Protein AF-A0A6G4TTI6-F1 (afdb_monomer_lite)

Secondary structure (DSSP, 8-state):
-PPPPHHHHHHHHHHHHH---HHHHHHHHHHHHHHS--------------PPPHHHHHTT--SGGG-GGGS-TT--HHHHHHHHHS--PPPTTS----SS---TTPBPGGGGGT---BEEEEEEEE--SS-TTEEEEEEEESSSS-EEEEEEE-TT--SEEE-TTSSEEEPTT--BTTB----TTS---SSS--B-TTTSPBP-TTS--TTT-------TT----PPPTT-S---TT------SSS------

Organism: NCBI:txid1128680

Radius of gyration: 29.5 Å; chains: 1; bounding box: 61×60×89 Å

Structure (mmCIF, N/CA/C/O backbone):
data_AF-A0A6G4TTI6-F1
#
_entry.id   AF-A0A6G4TTI6-F1
#
loop_
_atom_site.group_PDB
_atom_site.id
_atom_site.type_symbol
_atom_site.label_atom_id
_atom_site.label_alt_id
_atom_site.label_comp_id
_atom_site.label_asym_id
_atom_site.label_entity_id
_atom_site.label_seq_id
_atom_site.pdbx_PDB_ins_code
_atom_site.Cartn_x
_atom_site.Cartn_y
_atom_site.Cartn_z
_atom_site.occupancy
_atom_site.B_iso_or_equiv
_atom_site.auth_seq_id
_atom_site.auth_comp_id
_atom_site.auth_asym_id
_atom_site.auth_atom_id
_atom_site.pdbx_PDB_model_num
ATOM 1 N N . MET A 1 1 ? 22.037 35.231 28.635 1.00 46.16 1 MET A N 1
ATOM 2 C CA . MET A 1 1 ? 23.004 34.858 27.577 1.00 46.16 1 MET A CA 1
ATOM 3 C C . MET A 1 1 ? 22.458 33.647 26.833 1.00 46.16 1 MET A C 1
ATOM 5 O O . MET A 1 1 ? 22.135 32.676 27.510 1.00 46.16 1 MET A O 1
ATOM 9 N N . PRO A 1 2 ? 22.280 33.694 25.503 1.00 52.66 2 PRO A N 1
ATOM 10 C CA . PRO A 1 2 ? 21.762 32.554 24.749 1.00 52.66 2 PRO A CA 1
ATOM 11 C C . PRO A 1 2 ? 22.747 31.377 24.817 1.00 52.66 2 PRO A C 1
ATOM 13 O O . PRO A 1 2 ? 23.956 31.560 24.650 1.00 52.66 2 PRO A O 1
ATOM 16 N N . LYS A 1 3 ? 22.238 30.173 25.104 1.00 54.81 3 LYS A N 1
ATOM 17 C CA . LYS A 1 3 ? 23.033 28.937 25.073 1.00 54.81 3 LYS A CA 1
ATOM 18 C C . LYS A 1 3 ? 23.492 28.711 23.628 1.00 54.81 3 LYS A C 1
ATOM 20 O O . LYS A 1 3 ? 22.667 28.696 22.722 1.00 54.81 3 LYS A O 1
ATOM 25 N N . ARG A 1 4 ? 24.804 28.579 23.410 1.00 70.75 4 ARG A N 1
ATOM 26 C CA . ARG A 1 4 ? 25.363 28.283 22.079 1.00 70.75 4 ARG A CA 1
ATOM 27 C C . ARG A 1 4 ? 24.919 26.887 21.643 1.00 70.75 4 ARG A C 1
ATOM 29 O O . ARG A 1 4 ? 24.952 25.967 22.460 1.00 70.75 4 ARG A O 1
ATOM 36 N N . ASN A 1 5 ? 24.514 26.743 20.382 1.00 84.88 5 ASN A N 1
ATOM 37 C CA . ASN A 1 5 ? 24.131 25.446 19.823 1.00 84.88 5 ASN A CA 1
ATOM 38 C C . ASN A 1 5 ? 25.375 24.543 19.631 1.00 84.88 5 ASN A C 1
ATOM 40 O O . ASN A 1 5 ? 26.518 25.011 19.688 1.00 84.88 5 ASN A O 1
ATOM 44 N N . ALA A 1 6 ? 25.157 23.240 19.437 1.00 87.12 6 ALA A N 1
ATOM 45 C CA . ALA A 1 6 ? 26.235 22.258 19.285 1.00 87.12 6 ALA A CA 1
ATOM 46 C C . ALA A 1 6 ? 27.167 22.581 18.098 1.00 87.12 6 ALA A C 1
ATOM 48 O O . ALA A 1 6 ? 28.387 22.494 18.237 1.00 87.12 6 ALA A O 1
ATOM 49 N N . GLU A 1 7 ? 26.606 23.066 16.986 1.00 88.31 7 GLU A N 1
ATOM 50 C CA . GLU A 1 7 ? 27.353 23.471 15.786 1.00 88.31 7 GLU A CA 1
ATOM 51 C C . GLU A 1 7 ? 28.374 24.581 16.074 1.00 88.31 7 GLU A C 1
ATOM 53 O O . GLU A 1 7 ? 29.542 24.490 15.700 1.00 88.31 7 GLU A O 1
ATOM 58 N N . GLN A 1 8 ? 27.968 25.628 16.798 1.00 91.62 8 GLN A N 1
ATOM 59 C CA . GLN A 1 8 ? 28.843 26.748 17.151 1.00 91.62 8 GLN A CA 1
ATOM 60 C C . GLN A 1 8 ? 29.978 26.326 18.090 1.00 91.62 8 GLN A C 1
ATOM 62 O O . GLN A 1 8 ? 31.046 26.946 18.084 1.00 91.62 8 GLN A O 1
ATOM 67 N N . LYS A 1 9 ? 29.760 25.298 18.921 1.00 93.75 9 LYS A N 1
ATOM 68 C CA . LYS A 1 9 ? 30.806 24.733 19.781 1.00 93.75 9 LYS A CA 1
ATOM 69 C C . LYS A 1 9 ? 31.830 23.958 18.946 1.00 93.75 9 LYS A C 1
ATOM 71 O O . LYS A 1 9 ? 33.021 24.203 19.116 1.00 93.75 9 LYS A O 1
ATOM 76 N N . ALA A 1 10 ? 31.372 23.108 18.026 1.00 92.25 10 ALA A N 1
ATOM 77 C CA . ALA A 1 10 ? 32.237 22.348 17.122 1.00 92.25 10 ALA A CA 1
ATOM 78 C C . ALA A 1 10 ? 33.067 23.265 16.204 1.00 92.25 10 ALA A C 1
ATOM 80 O O . ALA A 1 10 ? 34.280 23.102 16.096 1.00 92.25 10 ALA A O 1
ATOM 81 N N . ALA A 1 11 ? 32.459 24.314 15.642 1.00 94.94 11 ALA A N 1
ATOM 82 C CA . ALA A 1 11 ? 33.172 25.257 14.781 1.00 94.94 11 ALA A CA 1
ATOM 83 C C . ALA A 1 11 ? 34.267 26.050 15.521 1.00 94.94 11 ALA A C 1
ATOM 85 O O . ALA A 1 11 ? 35.307 26.367 14.948 1.00 94.94 11 ALA A O 1
ATOM 86 N N . ARG A 1 12 ? 34.066 26.370 16.807 1.00 93.88 12 ARG A N 1
ATOM 87 C CA . ARG A 1 12 ? 35.107 27.024 17.623 1.00 93.88 12 ARG A CA 1
ATOM 88 C C . ARG A 1 12 ? 36.263 26.093 17.955 1.00 93.88 12 ARG A C 1
ATOM 90 O O . ARG A 1 12 ? 37.388 26.570 18.074 1.00 93.88 12 ARG A O 1
ATOM 97 N N . GLU A 1 13 ? 35.983 24.806 18.121 1.00 94.94 13 GLU A N 1
ATOM 98 C CA . GLU A 1 13 ? 37.025 23.803 18.313 1.00 94.94 13 GLU A CA 1
ATOM 99 C C . GLU A 1 13 ? 37.908 23.721 17.067 1.00 94.94 13 GLU A C 1
ATOM 101 O O . GLU A 1 13 ? 39.106 23.962 17.171 1.00 94.94 13 GLU A O 1
ATOM 106 N N . LEU A 1 14 ? 37.293 23.545 15.892 1.00 94.75 14 LEU A N 1
ATOM 107 C CA . LEU A 1 14 ? 37.963 23.546 14.585 1.00 94.75 14 LEU A CA 1
ATOM 108 C C . LEU A 1 14 ? 38.789 24.815 14.342 1.00 94.75 14 LEU A C 1
ATOM 110 O O . LEU A 1 14 ? 39.943 24.746 13.928 1.00 94.75 14 LEU A O 1
ATOM 114 N N . GLN A 1 15 ? 38.229 25.986 14.658 1.00 95.94 15 GLN A N 1
ATOM 115 C CA . GLN A 1 15 ? 38.957 27.254 14.579 1.00 95.94 15 GLN A CA 1
ATOM 116 C C . GLN A 1 15 ? 40.213 27.257 15.466 1.00 95.94 15 GLN A C 1
ATOM 118 O O . GLN A 1 15 ? 41.248 27.787 15.067 1.00 95.94 15 GLN A O 1
ATOM 123 N N . ARG A 1 16 ? 40.129 26.699 16.679 1.00 95.81 16 ARG A N 1
ATOM 124 C CA . ARG A 1 16 ? 41.246 26.672 17.630 1.00 95.81 16 ARG A CA 1
ATOM 125 C C . ARG A 1 16 ? 42.322 25.669 17.223 1.00 95.81 16 ARG A C 1
ATOM 127 O O . ARG A 1 16 ? 43.498 25.959 17.414 1.00 95.81 16 ARG A O 1
ATOM 134 N N . THR A 1 17 ? 41.930 24.506 16.715 1.00 96.06 17 THR A N 1
ATOM 135 C CA . THR A 1 17 ? 42.858 23.417 16.385 1.00 96.06 17 THR A CA 1
ATOM 136 C C . THR A 1 17 ? 43.527 23.612 15.032 1.00 96.06 17 THR A C 1
ATOM 138 O O . THR A 1 17 ? 44.714 23.334 14.903 1.00 96.06 17 THR A O 1
ATOM 141 N N . GLU A 1 18 ? 42.793 24.110 14.035 1.00 94.88 18 GLU A N 1
ATOM 142 C CA . GLU A 1 18 ? 43.279 24.213 12.652 1.00 94.88 18 GLU A CA 1
ATOM 143 C C . GLU A 1 18 ? 43.650 25.644 12.242 1.00 94.88 18 GLU A C 1
ATOM 145 O O . GLU A 1 18 ? 44.164 25.864 11.148 1.00 94.88 18 GLU A O 1
ATOM 150 N N . GLY A 1 19 ? 43.375 26.640 13.091 1.00 93.38 19 GLY A N 1
ATOM 151 C CA . GLY A 1 19 ? 43.665 28.047 12.797 1.00 93.38 19 GLY A CA 1
ATOM 152 C C . GLY A 1 19 ? 42.822 28.642 11.662 1.00 93.38 19 GLY A C 1
ATOM 153 O O . GLY A 1 19 ? 43.128 29.731 11.177 1.00 93.38 19 GLY A O 1
ATOM 154 N N . ILE A 1 20 ? 41.763 27.953 11.228 1.00 94.50 20 ILE A N 1
ATOM 155 C CA . ILE A 1 20 ? 40.875 28.409 10.153 1.00 94.50 20 ILE A CA 1
ATOM 156 C C . ILE A 1 20 ? 39.899 29.491 10.633 1.00 94.50 20 ILE A C 1
ATOM 158 O O . ILE A 1 20 ? 39.542 29.582 11.810 1.00 94.50 20 ILE A O 1
ATOM 162 N N . GLY A 1 21 ? 39.416 30.320 9.703 1.00 95.12 21 GLY A N 1
ATOM 163 C CA . GLY A 1 21 ? 38.405 31.334 10.005 1.00 95.12 21 GLY A CA 1
ATOM 164 C C . GLY A 1 21 ? 37.084 30.714 10.482 1.00 95.12 21 GLY A C 1
ATOM 165 O O . GLY A 1 21 ? 36.646 29.688 9.970 1.00 95.12 21 GLY A O 1
ATOM 166 N N . TYR A 1 22 ? 36.391 31.365 11.423 1.00 94.75 22 TYR A N 1
ATOM 167 C CA . TYR A 1 22 ? 35.159 30.830 12.032 1.00 94.75 22 TYR A CA 1
ATOM 168 C C . TYR A 1 22 ? 34.054 30.470 11.017 1.00 94.75 22 TYR A C 1
ATOM 170 O O . TYR A 1 22 ? 33.376 29.459 11.171 1.00 94.75 22 TYR A O 1
ATOM 178 N N . GLN A 1 23 ? 33.8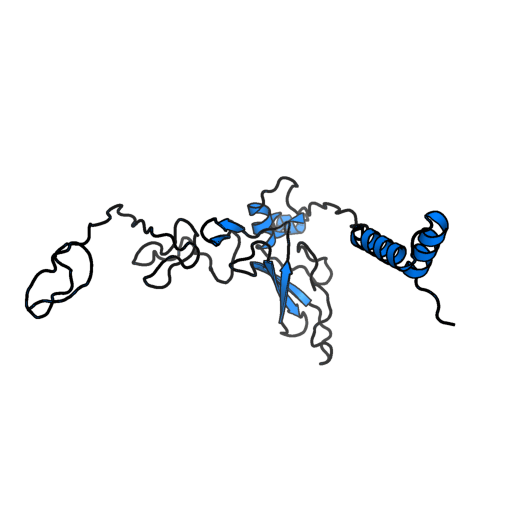84 31.267 9.957 1.00 93.69 23 GLN A N 1
ATOM 179 C CA . GLN A 1 23 ? 32.906 30.987 8.894 1.00 93.69 23 GLN A CA 1
ATOM 180 C C . GLN A 1 23 ? 33.259 29.724 8.096 1.00 93.69 23 GLN A C 1
ATOM 182 O O . GLN A 1 23 ? 32.373 28.960 7.721 1.00 93.69 23 GLN A O 1
ATOM 187 N N . GLN A 1 24 ? 34.552 29.483 7.876 1.00 95.19 24 GLN A N 1
ATOM 188 C CA . GLN A 1 24 ? 35.050 28.280 7.212 1.00 95.19 24 GLN A CA 1
ATOM 189 C C . GLN A 1 24 ? 34.850 27.048 8.102 1.00 95.19 24 GLN A C 1
ATOM 191 O O . GLN A 1 24 ? 34.384 26.020 7.622 1.00 95.19 24 GLN A O 1
ATOM 196 N N . ALA A 1 25 ? 35.095 27.183 9.409 1.00 95.25 25 ALA A N 1
ATOM 197 C CA . ALA A 1 25 ? 34.819 26.131 10.383 1.00 95.25 25 ALA A CA 1
ATOM 198 C C . ALA A 1 25 ? 33.322 25.781 10.467 1.00 95.25 25 ALA A C 1
ATOM 200 O O . ALA A 1 25 ? 32.971 24.607 10.487 1.00 95.25 25 ALA A O 1
ATOM 201 N N . ILE A 1 26 ? 32.427 26.779 10.462 1.00 94.88 26 ILE A N 1
ATOM 202 C CA . ILE A 1 26 ? 30.968 26.556 10.452 1.00 94.88 26 ILE A CA 1
ATOM 203 C C . ILE A 1 26 ? 30.517 25.812 9.191 1.00 94.88 26 ILE A C 1
ATOM 205 O O . ILE A 1 26 ? 29.691 24.908 9.297 1.00 94.88 26 ILE A O 1
ATOM 209 N N . ARG A 1 27 ? 31.033 26.179 8.008 1.00 92.19 27 ARG A N 1
ATOM 210 C CA . ARG A 1 27 ? 30.700 25.474 6.759 1.00 92.19 27 ARG A CA 1
ATOM 211 C C . ARG A 1 27 ? 31.132 24.018 6.822 1.00 92.19 27 ARG A C 1
ATOM 213 O O . ARG A 1 27 ? 30.306 23.148 6.608 1.00 92.19 27 ARG A O 1
ATOM 220 N N . ARG A 1 28 ? 32.366 23.762 7.255 1.00 92.38 28 ARG A N 1
ATOM 221 C CA . ARG A 1 28 ? 32.895 22.403 7.370 1.00 92.38 28 ARG A CA 1
ATOM 222 C C . ARG A 1 28 ? 32.095 21.524 8.333 1.00 92.38 28 ARG A C 1
ATOM 224 O O . ARG A 1 28 ? 31.748 20.411 7.973 1.00 92.38 28 ARG A O 1
ATOM 231 N N . VAL A 1 29 ? 31.723 22.044 9.508 1.00 93.12 29 VAL A N 1
ATOM 232 C CA . VAL A 1 29 ? 30.849 21.317 10.451 1.00 93.12 29 VAL A CA 1
ATOM 233 C C . VAL A 1 29 ? 29.506 20.974 9.807 1.00 93.12 29 VAL A C 1
ATOM 235 O O . VAL A 1 29 ? 28.990 19.879 10.013 1.00 93.12 29 VAL A O 1
ATOM 238 N N . ARG A 1 30 ? 28.927 21.893 9.027 1.00 89.75 30 ARG A N 1
ATOM 239 C CA . ARG A 1 30 ? 27.660 21.649 8.328 1.00 89.75 30 ARG A CA 1
ATOM 240 C C . ARG A 1 30 ? 27.804 20.633 7.207 1.00 89.75 30 ARG A C 1
ATOM 242 O O . ARG A 1 30 ? 26.947 19.769 7.106 1.00 89.75 30 ARG A O 1
ATOM 249 N N . ASP A 1 31 ? 28.875 20.708 6.429 1.00 88.75 31 ASP A N 1
ATOM 250 C CA . ASP A 1 31 ? 29.156 19.768 5.346 1.00 88.75 31 ASP A CA 1
ATOM 251 C C . ASP A 1 31 ? 29.398 18.357 5.910 1.00 88.75 31 ASP A C 1
ATOM 253 O O . ASP A 1 31 ? 28.843 17.392 5.400 1.00 88.75 31 ASP A O 1
ATOM 257 N N . GLU A 1 32 ? 30.127 18.231 7.024 1.00 86.06 32 GLU A N 1
ATOM 258 C CA . GLU A 1 32 ? 30.347 16.958 7.730 1.00 86.06 32 GLU A CA 1
ATOM 259 C C . GLU A 1 32 ? 29.054 16.410 8.363 1.00 86.06 32 GLU A C 1
ATOM 261 O O . GLU A 1 32 ? 28.795 15.205 8.313 1.00 86.06 32 GLU A O 1
ATOM 266 N N . THR A 1 33 ? 28.204 17.285 8.913 1.00 82.25 33 THR A N 1
ATOM 267 C CA . THR A 1 33 ? 26.893 16.892 9.464 1.00 82.25 33 THR A CA 1
ATOM 268 C C . THR A 1 33 ? 25.921 16.485 8.355 1.00 82.25 33 THR A C 1
ATOM 270 O O . THR A 1 33 ? 25.175 15.530 8.527 1.00 82.25 33 THR A O 1
ATOM 273 N N . ALA A 1 34 ? 25.942 17.167 7.208 1.00 77.81 34 ALA A N 1
ATOM 274 C CA . ALA A 1 34 ? 25.117 16.836 6.048 1.00 77.81 34 ALA A CA 1
ATOM 275 C C . ALA A 1 34 ? 25.609 15.572 5.322 1.00 77.81 34 ALA A C 1
ATOM 277 O O . ALA A 1 34 ? 24.800 14.831 4.771 1.00 77.81 34 ALA A O 1
ATOM 278 N N . ALA A 1 35 ? 26.919 15.307 5.339 1.00 72.62 35 ALA A N 1
ATOM 279 C CA . ALA A 1 35 ? 27.528 14.115 4.749 1.00 72.62 35 ALA A CA 1
ATOM 280 C C . ALA A 1 35 ? 27.402 12.862 5.629 1.00 72.62 35 ALA A C 1
ATOM 282 O O . ALA A 1 35 ? 27.655 11.757 5.153 1.00 72.62 35 ALA A O 1
ATOM 283 N N . THR A 1 36 ? 27.014 13.017 6.897 1.00 54.56 36 THR A N 1
ATOM 284 C CA . THR A 1 36 ? 26.713 11.892 7.782 1.00 54.56 36 THR A CA 1
ATOM 285 C C . THR A 1 36 ? 25.205 11.653 7.744 1.00 54.56 36 THR A C 1
ATOM 287 O O . THR A 1 36 ? 24.477 12.327 8.477 1.00 54.56 36 THR A O 1
ATOM 290 N N . PRO A 1 37 ? 24.688 10.731 6.906 1.00 55.34 37 PRO A N 1
ATOM 291 C CA . PRO A 1 37 ? 23.282 10.368 6.988 1.00 55.34 37 PRO A CA 1
ATOM 292 C C . PRO A 1 37 ? 22.998 9.898 8.420 1.00 55.34 37 PRO A C 1
ATOM 294 O O . PRO A 1 37 ? 23.821 9.165 8.988 1.00 55.34 37 PRO A O 1
ATOM 297 N N . PRO A 1 38 ? 21.881 10.322 9.038 1.00 52.88 38 PRO A N 1
ATOM 298 C CA . PRO A 1 38 ? 21.507 9.828 10.348 1.00 52.88 38 PRO A CA 1
ATOM 299 C C . PRO A 1 38 ? 21.423 8.309 10.250 1.00 52.88 38 PRO A C 1
ATOM 301 O O . PRO A 1 38 ? 20.538 7.751 9.607 1.00 52.88 38 PRO A O 1
ATOM 304 N N . THR A 1 39 ? 22.388 7.630 10.866 1.00 53.56 39 THR A N 1
ATOM 305 C CA . THR A 1 39 ? 22.293 6.196 11.099 1.00 53.56 39 THR A CA 1
ATOM 306 C C . THR A 1 39 ? 21.327 6.053 12.260 1.00 53.56 39 THR A C 1
ATOM 308 O O . THR A 1 39 ? 21.730 5.858 13.407 1.00 53.56 39 THR A O 1
ATOM 311 N N . GLU A 1 40 ? 20.036 6.247 11.984 1.00 54.94 40 GLU A N 1
ATOM 312 C CA . GLU A 1 40 ? 19.025 5.692 12.864 1.00 54.94 40 GLU A CA 1
ATOM 313 C C . GLU A 1 40 ? 19.362 4.207 13.001 1.00 54.94 40 GLU A C 1
ATOM 315 O O . GLU A 1 40 ? 19.621 3.546 11.986 1.00 54.94 40 GLU A O 1
ATOM 320 N N . PRO A 1 41 ? 19.441 3.671 14.229 1.00 39.88 41 PRO A N 1
ATOM 321 C CA . PRO A 1 41 ? 19.520 2.240 14.407 1.00 39.88 41 PRO A CA 1
ATOM 322 C C . PRO A 1 41 ? 18.238 1.671 13.809 1.00 39.88 41 PRO A C 1
ATOM 324 O O . PRO A 1 41 ? 17.196 1.645 14.461 1.00 39.88 41 PRO A O 1
ATOM 327 N N . LYS A 1 42 ? 18.320 1.256 12.540 1.00 46.09 42 LYS A N 1
ATOM 328 C CA . LYS A 1 42 ? 17.300 0.455 11.885 1.00 46.09 42 LYS A CA 1
ATOM 329 C C . LYS A 1 42 ? 17.108 -0.717 12.841 1.00 46.09 42 LYS A C 1
ATOM 331 O O . LYS A 1 42 ? 18.085 -1.444 13.066 1.00 46.09 42 LYS A O 1
ATOM 336 N N . PRO A 1 43 ? 15.936 -0.859 13.491 1.00 41.19 43 PRO A N 1
ATOM 337 C CA . PRO A 1 43 ? 15.699 -2.023 14.322 1.00 41.19 43 PRO A CA 1
ATOM 338 C C . PRO A 1 43 ? 16.054 -3.234 13.461 1.00 41.19 43 PRO A C 1
ATOM 340 O O . PRO A 1 43 ? 15.799 -3.179 12.249 1.00 41.19 43 PRO A O 1
ATOM 343 N N . PRO A 1 44 ? 16.717 -4.265 14.021 1.00 38.56 44 PRO A N 1
ATOM 344 C CA . PRO A 1 44 ? 17.042 -5.448 13.244 1.00 38.56 44 PRO A CA 1
ATOM 345 C C . PRO A 1 44 ? 15.768 -5.828 12.506 1.00 38.56 44 PRO A C 1
ATOM 347 O O . PRO A 1 44 ? 14.720 -5.985 13.135 1.00 38.56 44 PRO A O 1
ATOM 350 N N . ALA A 1 45 ? 15.838 -5.846 11.173 1.00 44.72 45 ALA A N 1
ATOM 351 C CA . ALA A 1 45 ? 14.778 -6.389 10.356 1.00 44.72 45 ALA A CA 1
ATOM 352 C C . ALA A 1 45 ? 14.756 -7.862 10.733 1.00 44.72 45 ALA A C 1
ATOM 354 O O . ALA A 1 45 ? 15.489 -8.671 10.168 1.00 44.72 45 ALA A O 1
ATOM 355 N N . VAL A 1 46 ? 14.038 -8.188 11.805 1.00 40.03 46 VAL A N 1
ATOM 356 C CA . VAL A 1 46 ? 13.801 -9.564 12.162 1.00 40.03 46 VAL A CA 1
ATOM 357 C C . VAL A 1 46 ? 12.921 -10.033 11.026 1.00 40.03 46 VAL A C 1
ATOM 359 O O . VAL A 1 46 ? 11.741 -9.692 10.957 1.00 40.03 46 VAL A O 1
ATOM 362 N N . ALA A 1 47 ? 13.558 -10.702 10.070 1.00 40.38 47 ALA A N 1
ATOM 363 C CA . ALA A 1 47 ? 12.919 -11.477 9.035 1.00 40.38 47 ALA A CA 1
ATOM 364 C C . ALA A 1 47 ? 12.199 -12.628 9.743 1.00 40.38 47 ALA A C 1
ATOM 366 O O . ALA A 1 47 ? 12.637 -13.773 9.732 1.00 40.38 47 ALA A O 1
ATOM 367 N N . TYR A 1 48 ? 11.131 -12.300 10.466 1.00 44.78 48 TYR A N 1
ATOM 368 C CA . TYR A 1 48 ? 10.107 -13.267 10.769 1.00 44.78 48 TYR A CA 1
ATOM 369 C C . TY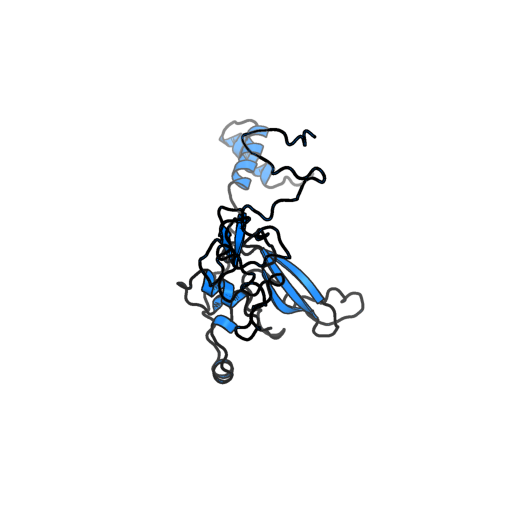R A 1 48 ? 9.489 -13.565 9.418 1.00 44.78 48 TYR A C 1
ATOM 371 O O . TYR A 1 48 ? 8.671 -12.784 8.936 1.00 44.78 48 TYR A O 1
ATOM 379 N N . VAL A 1 49 ? 9.936 -14.657 8.799 1.00 52.75 49 VAL A N 1
ATOM 380 C CA . VAL A 1 49 ? 9.117 -15.342 7.809 1.00 52.75 49 VAL A CA 1
ATOM 381 C C . VAL A 1 49 ? 7.815 -15.636 8.540 1.00 52.75 49 VAL A C 1
ATOM 383 O O . VAL A 1 49 ? 7.778 -16.475 9.444 1.00 52.75 49 VAL A O 1
ATOM 386 N N . LEU A 1 50 ? 6.792 -14.828 8.267 1.00 64.75 50 LEU A N 1
ATOM 387 C CA . LEU A 1 50 ? 5.456 -15.037 8.802 1.00 64.75 50 LEU A CA 1
ATOM 388 C C . LEU A 1 50 ? 4.934 -16.314 8.150 1.00 64.75 50 LEU A C 1
ATOM 390 O O . LEU A 1 50 ? 4.368 -16.289 7.067 1.00 64.75 50 LEU A O 1
ATOM 394 N N . HIS A 1 51 ? 5.196 -17.456 8.775 1.00 68.25 51 HIS A N 1
ATOM 395 C CA . HIS A 1 51 ? 4.534 -18.686 8.383 1.00 68.25 51 HIS A CA 1
ATOM 396 C C . HIS A 1 51 ? 3.065 -18.606 8.809 1.00 68.25 51 HIS A C 1
ATOM 398 O O . HIS A 1 51 ? 2.802 -18.108 9.911 1.00 68.25 51 HIS A O 1
ATOM 404 N N . PRO A 1 52 ? 2.126 -19.124 7.994 1.00 73.00 52 PRO A N 1
ATOM 405 C CA . PRO A 1 52 ? 0.748 -19.271 8.430 1.00 73.00 52 PRO A CA 1
ATOM 406 C C . PRO A 1 52 ? 0.705 -20.013 9.760 1.00 73.00 52 PRO A C 1
ATOM 408 O O . PRO A 1 52 ? 1.358 -21.048 9.939 1.00 73.00 52 PRO A O 1
ATOM 411 N N . THR A 1 53 ? -0.054 -19.484 10.715 1.00 77.56 53 THR A N 1
ATOM 412 C CA . THR A 1 53 ? -0.376 -20.246 11.922 1.00 77.56 53 THR A CA 1
ATOM 413 C C . THR A 1 53 ? -1.136 -21.518 11.533 1.00 77.56 53 THR A C 1
ATOM 415 O O . THR A 1 53 ? -1.725 -21.604 10.460 1.00 77.56 53 THR A O 1
ATOM 418 N N . ALA A 1 54 ? -1.174 -22.530 12.406 1.00 77.62 54 ALA A N 1
ATOM 419 C CA . ALA A 1 54 ? -1.911 -23.764 12.109 1.00 77.62 54 ALA A CA 1
ATOM 420 C C . ALA A 1 54 ? -3.404 -23.511 11.803 1.00 77.62 54 ALA A C 1
ATOM 422 O O . ALA A 1 54 ? -3.995 -24.224 10.995 1.00 77.62 54 ALA A O 1
ATOM 423 N N . ALA A 1 55 ? -3.997 -22.484 12.424 1.00 78.62 55 ALA A N 1
ATOM 424 C CA . ALA A 1 55 ? -5.356 -22.043 12.124 1.00 78.62 55 ALA A CA 1
ATOM 425 C C . ALA A 1 55 ? -5.447 -21.448 10.709 1.00 78.62 55 ALA A C 1
ATOM 427 O O . ALA A 1 55 ? -6.245 -21.913 9.907 1.00 78.62 55 ALA A O 1
ATOM 428 N N . GLU A 1 56 ? -4.562 -20.510 10.369 1.00 79.88 56 GLU A N 1
ATOM 429 C CA . GLU A 1 56 ? -4.521 -19.878 9.042 1.00 79.88 56 GLU A CA 1
ATOM 430 C C . GLU A 1 56 ? -4.234 -20.894 7.924 1.00 79.88 56 GLU A C 1
ATOM 432 O O . GLU A 1 56 ? -4.873 -20.861 6.878 1.00 79.88 56 GLU A O 1
ATOM 437 N N . ALA A 1 57 ? -3.351 -21.866 8.165 1.00 80.06 57 ALA A N 1
ATOM 438 C CA . ALA A 1 57 ? -3.096 -22.962 7.232 1.00 80.06 57 ALA A CA 1
ATOM 439 C C . ALA A 1 57 ? -4.328 -23.865 7.032 1.00 80.06 57 ALA A C 1
ATOM 441 O O . ALA A 1 57 ? -4.543 -24.378 5.936 1.00 80.06 57 ALA A O 1
ATOM 442 N N . THR A 1 58 ? -5.145 -24.057 8.075 1.00 82.44 58 THR A N 1
ATOM 443 C CA . THR A 1 58 ? -6.410 -24.809 7.976 1.00 82.44 58 THR A CA 1
ATOM 444 C C . THR A 1 58 ? -7.433 -24.054 7.126 1.00 82.44 58 THR A C 1
ATOM 446 O O . THR A 1 58 ? -8.178 -24.679 6.374 1.00 82.44 58 THR A O 1
ATOM 449 N N . ASP A 1 59 ? -7.408 -22.723 7.186 1.00 80.62 59 ASP A N 1
ATOM 450 C CA . ASP A 1 59 ? -8.242 -21.835 6.370 1.00 80.62 59 ASP A CA 1
ATOM 451 C C . ASP A 1 59 ? -7.713 -21.665 4.929 1.00 80.62 59 ASP A C 1
ATOM 453 O O . ASP A 1 59 ? -8.276 -20.897 4.151 1.00 80.62 59 ASP A O 1
ATOM 457 N N . GLY A 1 60 ? -6.639 -22.377 4.563 1.00 81.12 60 GLY A N 1
ATOM 458 C CA . GLY A 1 60 ? -6.038 -22.337 3.228 1.00 81.12 60 GLY A CA 1
ATOM 459 C C . GLY A 1 60 ? -5.193 -21.095 2.947 1.00 81.12 60 GLY A C 1
ATOM 460 O O . GLY A 1 60 ? -4.865 -20.857 1.790 1.00 81.12 60 GLY A O 1
ATOM 461 N N . ILE A 1 61 ? -4.836 -20.323 3.979 1.00 80.00 61 ILE A N 1
ATOM 462 C CA . ILE A 1 61 ? -4.100 -19.064 3.827 1.00 80.00 61 ILE A CA 1
ATOM 463 C C . ILE A 1 61 ? -2.657 -19.344 3.415 1.00 80.00 61 ILE A C 1
ATOM 465 O O . ILE A 1 61 ? -1.922 -20.044 4.125 1.00 80.00 61 ILE A O 1
ATOM 469 N N . THR A 1 62 ? -2.243 -18.779 2.282 1.00 80.75 62 THR A N 1
ATOM 470 C CA . THR A 1 62 ? -0.884 -18.955 1.753 1.00 80.75 62 THR A CA 1
ATOM 471 C C . THR A 1 62 ? 0.103 -17.927 2.319 1.00 80.75 62 THR A C 1
ATOM 473 O O . THR A 1 62 ? -0.274 -16.960 2.981 1.00 80.75 62 THR A O 1
ATOM 476 N N . ALA A 1 63 ? 1.404 -18.125 2.078 1.00 78.88 63 ALA A N 1
ATOM 477 C CA . ALA A 1 63 ? 2.426 -17.158 2.483 1.00 78.88 63 ALA A CA 1
ATOM 478 C C . ALA A 1 63 ? 2.267 -15.820 1.739 1.00 78.88 63 ALA A C 1
ATOM 480 O O . ALA A 1 63 ? 2.457 -14.758 2.322 1.00 78.88 63 ALA A O 1
ATOM 481 N N . GLU A 1 64 ? 1.854 -15.848 0.474 1.00 77.12 64 GLU A N 1
ATOM 482 C CA . GLU A 1 64 ? 1.572 -14.653 -0.324 1.00 77.12 64 GLU A 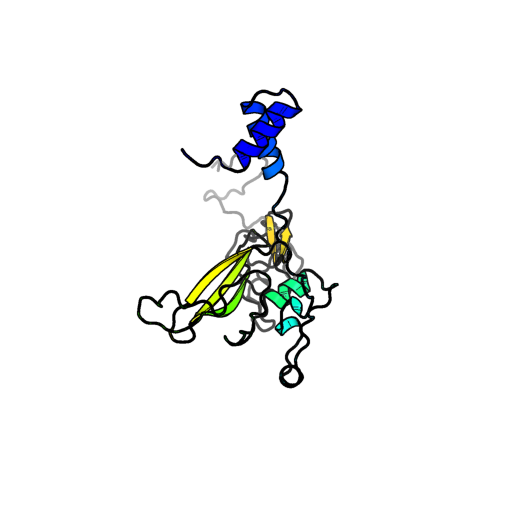CA 1
ATOM 483 C C . GLU A 1 64 ? 0.465 -13.802 0.320 1.00 77.12 64 GLU A C 1
ATOM 485 O O . GLU A 1 64 ? 0.602 -12.584 0.436 1.00 77.12 64 GLU A O 1
ATOM 490 N N . GLU A 1 65 ? -0.578 -14.443 0.854 1.00 79.06 65 GLU A N 1
ATOM 491 C CA . GLU A 1 65 ? -1.656 -13.774 1.596 1.00 79.06 65 GLU A CA 1
ATOM 492 C C . GLU A 1 65 ? -1.231 -13.243 2.975 1.00 79.06 65 GLU A C 1
ATOM 494 O O . GLU A 1 65 ? -1.973 -12.490 3.611 1.00 79.06 65 GLU A O 1
ATOM 499 N N . LEU A 1 66 ? -0.038 -13.602 3.453 1.00 81.00 66 LEU A N 1
ATOM 500 C CA . LEU A 1 66 ? 0.573 -13.037 4.658 1.00 81.00 66 LEU A CA 1
ATOM 501 C C . LEU A 1 66 ? 1.528 -11.876 4.343 1.00 81.00 66 LEU A C 1
ATOM 503 O O . LEU A 1 66 ? 2.036 -11.230 5.264 1.00 81.00 66 LEU A O 1
ATOM 507 N N . GLY A 1 67 ? 1.695 -11.536 3.063 1.00 85.56 67 GLY A N 1
ATOM 508 C CA . GLY A 1 67 ? 2.469 -10.394 2.584 1.00 85.56 67 GLY A CA 1
ATOM 509 C C . GLY A 1 67 ? 3.951 -10.695 2.380 1.00 85.56 67 GLY A C 1
ATOM 510 O O . GLY A 1 67 ? 4.450 -11.778 2.677 1.00 85.56 67 GLY A O 1
ATOM 511 N N . VAL A 1 68 ? 4.698 -9.694 1.908 1.00 87.00 68 VAL A N 1
ATOM 512 C CA . VAL A 1 68 ? 6.120 -9.827 1.530 1.00 87.00 68 VAL A CA 1
ATOM 513 C C . VAL A 1 68 ? 6.991 -10.443 2.624 1.00 87.00 68 VAL A C 1
ATOM 515 O O . VAL A 1 68 ? 7.950 -11.150 2.328 1.00 87.00 68 VAL A O 1
ATOM 518 N N . ARG A 1 69 ? 6.680 -10.183 3.898 1.00 84.06 69 ARG A N 1
ATOM 519 C CA . ARG A 1 69 ? 7.471 -10.678 5.037 1.00 84.06 69 ARG A CA 1
ATOM 520 C C . ARG A 1 69 ? 7.361 -12.189 5.238 1.00 84.06 69 ARG A C 1
ATOM 522 O O . ARG A 1 69 ? 8.203 -12.751 5.924 1.00 84.06 69 ARG A O 1
ATOM 529 N N . ALA A 1 70 ? 6.349 -12.834 4.668 1.00 84.88 70 AL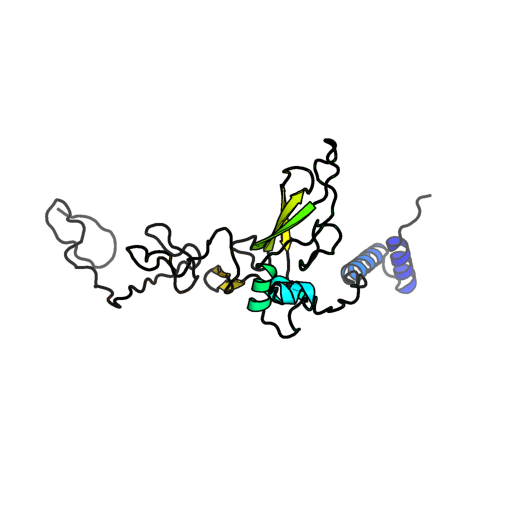A A N 1
ATOM 530 C CA . ALA A 1 70 ? 6.180 -14.283 4.688 1.00 84.88 70 ALA A CA 1
ATOM 531 C C . ALA A 1 70 ? 6.940 -15.000 3.561 1.00 84.88 70 ALA A C 1
ATOM 533 O O . ALA A 1 70 ? 7.037 -16.226 3.570 1.00 84.88 70 ALA A O 1
ATOM 534 N N . LEU A 1 71 ? 7.478 -14.252 2.595 1.00 85.19 71 LEU A N 1
ATOM 535 C CA . LEU A 1 71 ? 8.202 -14.816 1.465 1.00 85.19 71 LEU A CA 1
ATOM 536 C C . LEU A 1 71 ? 9.654 -15.161 1.830 1.00 85.19 71 LEU A C 1
ATOM 538 O O . LEU A 1 71 ? 10.243 -14.542 2.725 1.00 85.19 71 LEU A O 1
ATOM 542 N N . PRO A 1 72 ? 10.265 -16.136 1.133 1.00 86.31 72 PRO A N 1
ATOM 543 C CA . PRO A 1 72 ? 11.679 -16.429 1.301 1.00 86.31 72 PRO A CA 1
ATOM 544 C C . PRO A 1 72 ? 12.543 -15.255 0.813 1.00 86.31 72 PRO A C 1
ATOM 546 O O . PRO A 1 72 ? 12.124 -14.428 0.003 1.00 86.31 72 PRO A O 1
ATOM 549 N N . ALA A 1 73 ? 13.775 -15.173 1.317 1.00 85.44 73 ALA A N 1
ATOM 550 C CA . ALA A 1 73 ? 14.675 -14.053 1.032 1.00 85.44 73 ALA A CA 1
ATOM 551 C C . ALA A 1 73 ? 15.087 -13.945 -0.451 1.00 85.44 73 ALA A C 1
ATOM 553 O O . ALA A 1 73 ? 15.516 -12.878 -0.884 1.00 85.44 73 ALA A O 1
ATOM 554 N N . ASP A 1 74 ? 14.968 -15.033 -1.211 1.00 87.75 74 ASP A N 1
ATOM 555 C CA . ASP A 1 74 ? 15.246 -15.125 -2.646 1.00 87.75 74 ASP A CA 1
ATOM 556 C C . ASP A 1 74 ? 13.995 -14.938 -3.524 1.00 87.75 74 ASP A C 1
ATOM 558 O O . ASP A 1 74 ? 14.066 -15.124 -4.739 1.00 87.75 74 ASP A O 1
ATOM 562 N N . ALA A 1 75 ? 12.859 -14.538 -2.939 1.00 90.88 75 ALA A N 1
ATOM 563 C CA . ALA A 1 75 ? 11.660 -14.215 -3.699 1.00 90.88 75 ALA A CA 1
ATOM 564 C C . ALA A 1 75 ? 11.926 -13.103 -4.725 1.00 90.88 75 ALA A C 1
ATOM 566 O O . ALA A 1 75 ? 12.510 -12.056 -4.423 1.00 90.88 75 ALA A O 1
ATOM 567 N N . THR A 1 76 ? 11.450 -13.326 -5.947 1.00 94.00 76 THR A N 1
ATOM 568 C CA . THR A 1 76 ? 11.594 -12.382 -7.060 1.00 94.00 76 THR A CA 1
ATOM 569 C C . THR A 1 76 ? 10.833 -11.075 -6.793 1.00 94.00 76 THR A C 1
ATOM 571 O O . THR A 1 76 ? 9.853 -11.075 -6.040 1.00 94.00 76 THR A O 1
ATOM 574 N N . PRO A 1 77 ? 11.213 -9.953 -7.436 1.00 95.00 77 PRO A N 1
ATOM 575 C CA . PRO A 1 77 ? 10.457 -8.701 -7.347 1.00 95.00 77 PRO A CA 1
ATOM 576 C C . PRO A 1 77 ? 8.965 -8.874 -7.661 1.00 95.00 77 PRO A C 1
ATOM 578 O O . PRO A 1 77 ? 8.129 -8.390 -6.906 1.00 95.00 77 PRO A O 1
ATOM 581 N N . THR A 1 78 ? 8.633 -9.650 -8.697 1.00 94.00 78 THR A N 1
ATOM 582 C CA . THR A 1 78 ? 7.254 -9.989 -9.082 1.00 94.00 78 THR A CA 1
ATOM 583 C C . THR A 1 78 ? 6.497 -10.694 -7.955 1.00 94.00 78 THR A C 1
ATOM 585 O O . THR A 1 78 ? 5.402 -10.269 -7.605 1.00 94.00 78 THR A O 1
ATOM 588 N N . GLN A 1 79 ? 7.080 -11.728 -7.335 1.00 92.19 79 GLN A N 1
ATOM 589 C CA . GLN A 1 79 ? 6.439 -12.437 -6.215 1.00 92.19 79 GLN A CA 1
ATOM 590 C C . GLN A 1 79 ? 6.211 -11.519 -5.013 1.00 92.19 79 GLN A C 1
ATOM 592 O O . GLN A 1 79 ? 5.161 -11.577 -4.377 1.00 92.19 79 GLN A O 1
ATOM 597 N N . ARG A 1 80 ? 7.186 -10.657 -4.709 1.00 94.62 80 ARG A N 1
ATOM 598 C CA . ARG A 1 80 ? 7.082 -9.703 -3.601 1.00 94.62 80 ARG A CA 1
ATOM 599 C C . ARG A 1 80 ? 5.995 -8.663 -3.872 1.00 94.62 80 ARG A C 1
ATOM 601 O O . ARG A 1 80 ? 5.157 -8.435 -3.010 1.00 94.62 80 ARG A O 1
ATOM 608 N N . ALA A 1 81 ? 5.956 -8.087 -5.068 1.00 94.94 81 ALA A N 1
ATOM 609 C CA . ALA A 1 81 ? 4.908 -7.148 -5.453 1.00 94.94 81 ALA A CA 1
ATOM 610 C C . ALA A 1 81 ? 3.515 -7.788 -5.418 1.00 94.94 81 ALA A C 1
ATOM 612 O O . ALA A 1 81 ? 2.590 -7.198 -4.870 1.00 94.94 81 ALA A O 1
ATOM 613 N N . HIS A 1 82 ? 3.380 -9.011 -5.937 1.00 92.81 82 HIS A N 1
ATOM 614 C CA . HIS A 1 82 ? 2.128 -9.762 -5.892 1.00 92.81 82 HIS A CA 1
ATOM 615 C C . HIS A 1 82 ? 1.657 -9.989 -4.448 1.00 92.81 82 HIS A C 1
ATOM 617 O O . HIS A 1 82 ? 0.521 -9.665 -4.123 1.00 92.81 82 HIS A O 1
ATOM 623 N N . ALA A 1 83 ? 2.536 -10.448 -3.552 1.00 92.19 83 ALA A N 1
ATOM 624 C CA . ALA A 1 83 ? 2.189 -10.638 -2.141 1.00 92.19 83 ALA A CA 1
ATOM 625 C C . ALA A 1 83 ? 1.830 -9.326 -1.416 1.00 92.19 83 ALA A C 1
ATOM 627 O O . ALA A 1 83 ? 1.047 -9.336 -0.467 1.00 92.19 83 ALA A O 1
ATOM 628 N N . GLU A 1 84 ? 2.408 -8.195 -1.834 1.00 93.56 84 GLU A N 1
ATOM 629 C CA . GLU A 1 84 ? 2.059 -6.874 -1.300 1.00 93.56 84 GLU A CA 1
ATOM 630 C C . GLU A 1 84 ? 0.707 -6.366 -1.835 1.00 93.56 84 GLU A C 1
ATOM 632 O O . GLU A 1 84 ? 0.003 -5.673 -1.107 1.00 93.56 84 GLU A O 1
ATOM 637 N N . ALA A 1 85 ? 0.335 -6.728 -3.068 1.00 91.88 85 ALA A N 1
ATOM 638 C CA . ALA A 1 85 ? -0.923 -6.337 -3.712 1.00 91.88 85 ALA A CA 1
ATOM 639 C C . ALA A 1 85 ? -2.113 -7.240 -3.340 1.00 91.88 85 ALA A C 1
ATOM 641 O O . ALA A 1 85 ? -3.258 -6.788 -3.313 1.00 91.88 85 ALA A O 1
ATOM 642 N N . VAL A 1 86 ? -1.868 -8.519 -3.041 1.00 88.88 86 VAL A N 1
ATOM 643 C CA . VAL A 1 86 ? -2.890 -9.421 -2.500 1.00 88.88 86 VAL A CA 1
ATOM 644 C C . VAL A 1 86 ? -3.113 -9.043 -1.049 1.00 88.88 86 VAL A C 1
ATOM 646 O O . VAL A 1 86 ? -2.286 -9.365 -0.193 1.00 88.88 86 VAL A O 1
ATOM 649 N N . TRP A 1 87 ? -4.227 -8.364 -0.768 1.00 86.06 87 TRP A N 1
ATOM 650 C CA . TRP A 1 87 ? -4.501 -7.785 0.544 1.00 86.06 87 TRP A CA 1
ATOM 651 C C . TRP A 1 87 ? -5.509 -8.577 1.387 1.00 86.06 87 TRP A C 1
ATOM 653 O O . TRP A 1 87 ? -6.469 -9.166 0.906 1.00 86.06 87 TRP A O 1
ATOM 663 N N . ARG A 1 88 ? -5.261 -8.601 2.698 1.00 87.19 88 ARG A N 1
ATOM 664 C CA . ARG A 1 88 ? -6.021 -9.326 3.718 1.00 87.19 88 ARG A CA 1
ATOM 665 C C . ARG A 1 88 ? -5.864 -8.522 4.999 1.00 87.19 88 ARG A C 1
ATOM 667 O O . ARG A 1 88 ? -4.757 -8.518 5.552 1.00 87.19 88 ARG A O 1
ATOM 674 N N . PRO A 1 89 ? -6.916 -7.818 5.434 1.00 91.06 89 PRO A N 1
ATOM 675 C CA . PRO A 1 89 ? -6.821 -6.923 6.573 1.00 91.06 89 PRO A CA 1
ATOM 676 C C . PRO A 1 89 ? -6.461 -7.684 7.850 1.00 91.06 89 PRO A C 1
ATOM 678 O O . PRO A 1 89 ? -7.016 -8.746 8.149 1.00 91.06 89 PRO A O 1
ATOM 681 N N . ALA A 1 90 ? -5.537 -7.126 8.626 1.00 89.69 90 ALA A N 1
ATOM 682 C CA . ALA A 1 90 ? -5.293 -7.576 9.988 1.00 89.69 90 ALA A CA 1
ATOM 683 C C . ALA A 1 90 ? -6.318 -6.936 10.939 1.00 89.69 90 ALA A C 1
ATOM 685 O O . ALA A 1 90 ? -6.784 -5.821 10.715 1.00 89.69 90 ALA A O 1
ATOM 686 N N . GLY A 1 91 ? -6.639 -7.625 12.037 1.00 89.94 91 GLY A N 1
ATOM 687 C CA . GLY A 1 91 ? -7.379 -7.008 13.142 1.00 89.94 91 GLY A CA 1
ATOM 688 C C . GLY A 1 91 ? -6.563 -5.879 13.784 1.00 89.94 91 GLY A C 1
ATOM 689 O O . GLY A 1 91 ? -5.334 -5.870 13.693 1.00 89.94 91 GLY A O 1
ATOM 690 N N . ILE A 1 92 ? -7.225 -4.928 14.447 1.00 93.88 92 ILE A N 1
ATOM 691 C CA . ILE A 1 92 ? -6.560 -3.774 15.092 1.00 93.88 92 ILE A CA 1
ATOM 692 C C . ILE A 1 92 ? -5.622 -4.167 16.241 1.00 93.88 92 ILE A C 1
ATOM 694 O O . ILE A 1 92 ? -4.763 -3.388 16.644 1.00 93.88 92 ILE A O 1
ATOM 698 N N . ASP A 1 93 ? -5.801 -5.369 16.779 1.00 90.38 93 ASP A N 1
ATOM 699 C CA . ASP A 1 93 ? -5.012 -5.976 17.847 1.00 90.38 93 ASP A CA 1
ATOM 700 C C . ASP A 1 93 ? -3.746 -6.680 17.333 1.00 90.38 93 ASP A C 1
ATOM 702 O O . ASP A 1 93 ? -2.884 -7.069 18.126 1.00 90.38 93 ASP A O 1
ATOM 706 N N . ARG A 1 94 ? -3.613 -6.827 16.010 1.00 87.81 94 ARG A N 1
ATOM 707 C CA . ARG A 1 94 ? -2.467 -7.454 15.353 1.00 87.81 94 ARG A CA 1
ATOM 708 C C . ARG A 1 94 ? -1.678 -6.426 14.535 1.00 87.81 94 ARG A C 1
ATOM 710 O O . ARG A 1 94 ? -2.268 -5.498 13.978 1.00 87.81 94 ARG A O 1
ATOM 717 N N . PRO A 1 95 ? -0.344 -6.575 14.432 1.00 88.12 95 PRO A N 1
ATOM 718 C CA . PRO A 1 95 ? 0.458 -5.743 13.544 1.00 88.12 95 PRO A CA 1
ATOM 719 C C . PRO A 1 95 ? -0.018 -5.847 12.093 1.00 88.12 95 PRO A C 1
ATOM 721 O O . PRO A 1 95 ? -0.384 -6.928 11.630 1.00 88.12 95 PRO A O 1
ATOM 724 N N . CYS A 1 96 ? 0.046 -4.735 11.361 1.00 90.31 96 CYS A N 1
ATOM 725 C CA . CYS A 1 96 ? -0.192 -4.751 9.924 1.00 90.31 96 CYS A CA 1
ATOM 726 C C . CYS A 1 96 ? 0.905 -5.548 9.202 1.00 90.31 96 CYS A C 1
ATOM 728 O O . CYS A 1 96 ? 2.085 -5.473 9.565 1.00 90.31 96 CYS A O 1
ATOM 730 N N . ARG A 1 97 ? 0.514 -6.283 8.156 1.00 87.94 97 ARG A N 1
ATOM 731 C CA . ARG A 1 97 ? 1.432 -7.070 7.320 1.00 87.94 97 ARG A CA 1
ATOM 732 C C . ARG A 1 97 ? 2.144 -6.262 6.235 1.00 87.94 97 ARG A C 1
ATOM 734 O O . ARG A 1 97 ? 3.063 -6.792 5.617 1.00 87.94 97 ARG A O 1
ATOM 741 N N . CYS A 1 98 ? 1.753 -4.997 6.039 1.00 90.06 98 CYS A N 1
ATOM 742 C CA . CYS A 1 98 ? 2.339 -4.109 5.037 1.00 90.06 98 CYS A CA 1
ATOM 743 C C . CYS A 1 98 ? 3.862 -4.025 5.157 1.00 90.06 98 CYS A C 1
ATOM 745 O O . CYS A 1 98 ? 4.461 -4.012 6.246 1.00 90.06 98 CYS A O 1
ATOM 747 N N . SER A 1 99 ? 4.499 -3.831 4.020 1.00 89.88 99 SER A N 1
ATOM 748 C CA . SER A 1 99 ? 5.859 -3.319 3.966 1.00 89.88 99 SER A CA 1
ATOM 749 C C . SER A 1 99 ? 5.873 -1.801 4.207 1.00 89.88 99 SER A C 1
ATOM 751 O O . SER A 1 99 ? 4.961 -1.086 3.808 1.00 89.88 99 SER A O 1
ATOM 753 N N . GLY A 1 100 ? 6.898 -1.280 4.884 1.00 88.31 100 GLY A N 1
ATOM 754 C CA . GLY A 1 100 ? 6.981 0.153 5.207 1.00 88.31 100 GLY A CA 1
ATOM 755 C C . GLY A 1 100 ? 6.109 0.601 6.391 1.00 88.31 100 GLY A C 1
ATOM 756 O O . GLY A 1 100 ? 5.610 -0.221 7.162 1.00 88.31 100 GLY A O 1
ATOM 757 N N . GLY A 1 101 ? 6.008 1.922 6.572 1.00 90.50 101 GLY A N 1
ATOM 758 C CA . GLY A 1 101 ? 5.125 2.545 7.564 1.00 90.50 101 GLY A CA 1
ATOM 759 C C . GLY A 1 101 ? 3.676 2.581 7.074 1.00 90.50 101 GLY A C 1
ATOM 760 O O . GLY A 1 101 ? 3.447 2.657 5.872 1.00 90.50 101 GLY A O 1
ATOM 761 N N . CYS A 1 102 ? 2.719 2.507 8.000 1.00 94.69 102 CYS A N 1
ATOM 762 C CA . CYS A 1 102 ? 1.285 2.571 7.714 1.00 94.69 102 CYS A CA 1
ATOM 763 C C . CYS A 1 102 ? 0.530 3.186 8.898 1.00 94.69 102 CYS A C 1
ATOM 765 O O . CYS A 1 102 ? 1.043 3.175 10.023 1.00 94.69 102 CYS A O 1
ATOM 767 N N . ASP A 1 103 ? -0.704 3.624 8.656 1.00 96.75 103 ASP A N 1
ATOM 768 C CA . ASP A 1 103 ? -1.595 4.201 9.672 1.00 96.75 103 ASP A CA 1
ATOM 769 C C . ASP A 1 103 ? -2.508 3.154 10.342 1.00 96.75 103 ASP A C 1
ATOM 771 O O . ASP A 1 103 ? -3.496 3.485 10.999 1.00 96.75 103 ASP A O 1
ATOM 775 N N . HIS A 1 104 ? -2.182 1.861 10.228 1.00 97.25 104 HIS A N 1
ATOM 776 C CA . HIS A 1 104 ? -2.939 0.799 10.897 1.00 97.25 104 HIS A CA 1
ATOM 777 C C . HIS A 1 104 ? -2.952 0.999 12.415 1.00 97.25 104 HIS A C 1
ATOM 779 O O . HIS A 1 104 ? -1.927 1.271 13.042 1.00 97.25 104 HIS A O 1
ATOM 785 N N . ALA A 1 105 ? -4.128 0.822 13.008 1.00 97.38 105 ALA A N 1
ATOM 786 C CA . ALA A 1 105 ? -4.451 1.091 14.404 1.00 97.38 105 ALA A CA 1
ATOM 787 C C . ALA A 1 105 ? -4.304 2.563 14.846 1.00 97.38 105 ALA A C 1
ATOM 789 O O . ALA A 1 105 ? -4.522 2.856 16.032 1.00 97.38 105 ALA A O 1
ATOM 790 N N . ALA A 1 106 ? -3.998 3.502 13.941 1.00 97.56 106 ALA A N 1
ATOM 791 C CA . ALA A 1 106 ? -4.035 4.926 14.253 1.00 97.56 106 ALA A CA 1
ATOM 792 C C . ALA A 1 106 ? -5.475 5.376 14.589 1.00 97.56 106 ALA A C 1
ATOM 794 O O . ALA A 1 106 ? -6.442 4.730 14.171 1.00 97.56 106 ALA A O 1
ATOM 795 N N . PRO A 1 107 ? -5.653 6.447 15.387 1.00 98.06 107 PRO A N 1
ATOM 796 C CA . PRO A 1 107 ? -6.978 7.001 15.658 1.00 98.06 107 PRO A CA 1
ATOM 797 C C . PRO A 1 107 ? -7.667 7.472 14.373 1.00 98.06 107 PRO A C 1
ATOM 799 O O . PRO A 1 107 ? -7.011 8.057 13.514 1.00 98.06 107 PRO A O 1
ATOM 802 N N . CYS A 1 108 ? -8.985 7.285 14.290 1.00 97.94 108 CYS A N 1
ATOM 803 C CA . CYS A 1 108 ? -9.804 7.825 13.205 1.00 97.94 108 CYS A CA 1
ATOM 804 C C . CYS A 1 108 ? -9.605 9.352 13.052 1.00 97.94 108 CYS A C 1
ATOM 806 O O . CYS A 1 108 ? -9.574 10.053 14.074 1.00 97.94 108 CYS A O 1
ATOM 808 N N . PRO A 1 109 ? -9.500 9.899 11.823 1.00 95.62 109 PRO A N 1
ATOM 809 C CA . PRO A 1 109 ? -9.380 11.346 11.616 1.00 95.62 109 PRO A CA 1
ATOM 810 C C . PRO A 1 109 ? -10.606 12.105 12.149 1.00 95.62 109 PRO A C 1
ATOM 812 O O . PRO A 1 109 ? -10.460 13.163 12.757 1.00 95.62 109 PRO A O 1
ATOM 815 N N . ASP A 1 110 ? -11.787 11.487 12.084 1.00 95.75 110 ASP A N 1
ATOM 816 C CA . ASP A 1 110 ? -13.038 11.996 12.661 1.00 95.75 110 ASP A CA 1
ATOM 817 C C . ASP A 1 110 ? -13.157 11.881 14.192 1.00 95.75 110 ASP A C 1
ATOM 819 O O . ASP A 1 110 ? -14.235 12.050 14.770 1.00 95.75 110 ASP A O 1
ATOM 823 N N . ARG A 1 111 ? -12.051 11.640 14.906 1.00 93.06 111 ARG A N 1
ATOM 824 C CA . ARG A 1 111 ? -12.054 11.615 16.380 1.00 93.06 111 ARG A CA 1
ATOM 825 C C . ARG A 1 111 ? -12.568 12.908 17.010 1.00 93.06 111 ARG A C 1
ATOM 827 O O . ARG A 1 111 ? -13.172 12.871 18.080 1.00 93.06 111 ARG A O 1
ATOM 834 N N . ASP A 1 112 ? -12.360 14.041 16.344 1.00 92.88 112 ASP A N 1
ATOM 835 C CA . ASP A 1 112 ? -12.801 15.349 16.836 1.00 92.88 112 ASP A CA 1
ATOM 836 C C . ASP A 1 112 ? -14.333 15.496 16.736 1.00 92.88 112 ASP A C 1
ATOM 838 O O . ASP A 1 112 ? -14.930 16.306 17.445 1.00 92.88 112 ASP A O 1
ATOM 842 N N . GLN A 1 113 ? -14.981 14.645 15.932 1.00 93.81 113 GLN A N 1
ATOM 843 C CA . GLN A 1 113 ? -16.436 14.486 15.847 1.00 93.81 113 GLN A CA 1
ATOM 844 C C . GLN A 1 113 ? -16.971 13.423 16.827 1.00 93.81 113 GLN A C 1
ATOM 846 O O . GLN A 1 113 ? -18.151 13.078 16.801 1.00 93.81 113 GLN A O 1
ATOM 851 N N . GLY A 1 114 ? -16.116 12.907 17.718 1.00 96.50 114 GLY A N 1
ATOM 852 C CA . GLY A 1 114 ? -16.473 11.925 18.741 1.00 96.50 114 GLY A CA 1
ATOM 853 C C . GLY A 1 114 ? -16.257 10.467 18.335 1.00 96.50 114 GLY A C 1
ATOM 854 O O . GLY A 1 114 ? -16.593 9.578 19.117 1.00 96.50 114 GLY A O 1
ATOM 855 N N . CYS A 1 115 ? -15.685 10.196 17.157 1.00 97.88 115 CYS A N 1
ATOM 856 C CA . CYS A 1 115 ? -15.370 8.830 16.751 1.00 97.88 115 CYS A CA 1
ATOM 857 C C . CYS A 1 115 ? -14.240 8.240 17.614 1.00 97.88 115 CYS A C 1
ATOM 859 O O . CYS A 1 115 ? -13.153 8.806 17.730 1.00 97.88 115 CYS A O 1
ATOM 861 N N . THR A 1 116 ? -14.477 7.071 18.209 1.00 97.75 116 THR A N 1
ATOM 862 C CA . THR A 1 116 ? -13.474 6.346 19.011 1.00 97.75 116 THR A CA 1
ATOM 863 C C . THR A 1 116 ? -12.781 5.226 18.238 1.00 97.75 116 THR A C 1
ATOM 865 O O . THR A 1 116 ? -11.981 4.490 18.818 1.00 97.75 116 THR A O 1
ATOM 868 N N . GLY A 1 117 ? -13.101 5.077 16.951 1.00 97.81 117 GLY A N 1
ATOM 869 C CA . GLY A 1 117 ? -12.585 4.010 16.108 1.00 97.81 117 GLY A CA 1
ATOM 870 C C . GLY A 1 117 ? -11.118 4.171 15.732 1.00 97.81 117 GLY A C 1
ATOM 871 O O . GLY A 1 117 ? -10.481 5.212 15.946 1.00 97.81 117 GLY A O 1
ATOM 872 N N . ARG A 1 118 ? -10.574 3.092 15.176 1.00 98.25 118 ARG A N 1
ATOM 873 C CA . ARG A 1 118 ? -9.199 3.019 14.682 1.00 98.25 118 ARG A CA 1
ATOM 874 C C . ARG A 1 118 ? -9.195 2.627 13.219 1.00 98.25 118 ARG A C 1
ATOM 876 O O . ARG A 1 118 ? -10.136 2.004 12.745 1.00 98.25 118 ARG A O 1
ATOM 883 N N . LEU A 1 119 ? -8.126 2.986 12.528 1.00 98.19 119 LEU A N 1
ATOM 884 C CA . LEU A 1 119 ? -7.941 2.649 11.127 1.00 98.19 119 LEU A CA 1
ATOM 885 C C . LEU A 1 119 ? -7.488 1.193 10.976 1.00 98.19 119 LEU A C 1
ATOM 887 O O . LEU A 1 119 ? -6.484 0.779 11.558 1.00 98.19 119 LEU A O 1
ATOM 891 N N . THR A 1 120 ? -8.212 0.420 10.177 1.00 97.69 120 THR A N 1
ATOM 892 C CA . THR A 1 120 ? -7.787 -0.881 9.658 1.00 97.69 120 THR A CA 1
ATOM 893 C C . THR A 1 120 ? -7.262 -0.676 8.246 1.00 97.69 120 THR A C 1
ATOM 895 O O . THR A 1 120 ? -7.966 -0.110 7.420 1.00 97.69 120 THR A O 1
ATOM 898 N N . HIS A 1 121 ? -6.045 -1.132 7.952 1.00 97.12 121 HIS A N 1
ATOM 899 C CA . HIS A 1 121 ? -5.511 -1.106 6.587 1.00 97.12 121 HIS A CA 1
ATOM 900 C C . HIS A 1 121 ? -6.239 -2.168 5.754 1.00 97.12 121 HIS A C 1
ATOM 902 O O . HIS A 1 121 ? -6.044 -3.372 5.966 1.00 97.12 121 HIS A O 1
ATOM 908 N N . VAL A 1 122 ? -7.121 -1.727 4.860 1.00 96.56 122 VAL A N 1
ATOM 909 C CA . VAL A 1 122 ? -8.046 -2.598 4.126 1.00 96.56 122 VAL A CA 1
ATOM 910 C C . VAL A 1 122 ? -7.604 -2.916 2.711 1.00 96.56 122 VAL A C 1
ATOM 912 O O . VAL A 1 122 ? -8.061 -3.924 2.178 1.00 96.56 122 VAL A O 1
ATOM 915 N N . ASP A 1 123 ? -6.720 -2.112 2.125 1.00 95.81 123 ASP A N 1
ATOM 916 C CA . ASP A 1 123 ? -6.208 -2.379 0.788 1.00 95.81 123 ASP A CA 1
ATOM 917 C C . ASP A 1 123 ? -4.867 -1.694 0.526 1.00 95.81 123 ASP A C 1
ATOM 919 O O . ASP A 1 123 ? -4.596 -0.634 1.088 1.00 95.81 123 ASP A O 1
ATOM 923 N N . ARG A 1 124 ? -4.073 -2.278 -0.372 1.00 96.00 124 ARG A N 1
ATOM 924 C CA . ARG A 1 124 ? -2.871 -1.671 -0.938 1.00 96.00 124 ARG A CA 1
ATOM 925 C C . ARG A 1 124 ? -2.756 -2.026 -2.412 1.00 96.00 124 ARG A C 1
ATOM 927 O O . ARG A 1 124 ? -2.801 -3.195 -2.791 1.00 96.00 124 ARG A O 1
ATOM 934 N N . HIS A 1 125 ? -2.529 -1.019 -3.243 1.00 95.81 125 HIS A N 1
ATOM 935 C CA . HIS A 1 125 ? -2.364 -1.200 -4.683 1.00 95.81 125 HIS A CA 1
ATOM 936 C C . HIS A 1 125 ? -1.349 -0.203 -5.262 1.00 95.81 125 HIS A C 1
ATOM 938 O O . HIS A 1 125 ? -0.942 0.738 -4.578 1.00 95.81 125 HIS A O 1
ATOM 944 N N . PRO A 1 126 ? -0.898 -0.376 -6.514 1.00 96.62 126 PRO A N 1
ATOM 945 C CA . PRO A 1 126 ? -0.087 0.626 -7.199 1.00 96.62 126 PRO A CA 1
ATOM 946 C C . PRO A 1 126 ? -0.754 2.008 -7.196 1.00 96.62 126 PRO A C 1
ATOM 948 O O . PRO A 1 126 ? -1.959 2.125 -7.429 1.00 96.62 126 PRO A O 1
ATOM 951 N N . GLY A 1 127 ? 0.028 3.053 -6.923 1.00 95.00 127 GLY A N 1
ATOM 952 C CA . GLY A 1 127 ? -0.450 4.431 -6.750 1.00 95.00 127 GLY A CA 1
ATOM 953 C C . GLY A 1 127 ? -0.046 5.394 -7.867 1.00 95.00 127 GLY A C 1
ATOM 954 O O . GLY A 1 127 ? -0.293 6.594 -7.767 1.00 95.00 127 GLY A O 1
ATOM 955 N N . SER A 1 128 ? 0.619 4.915 -8.917 1.00 93.12 128 SER A N 1
ATOM 956 C CA . SER A 1 128 ? 1.077 5.751 -10.027 1.00 93.12 128 SER A CA 1
ATOM 957 C C . SER A 1 128 ? 1.089 4.965 -11.329 1.00 93.12 128 SER A C 1
ATOM 959 O O . SER A 1 128 ? 1.299 3.767 -11.312 1.00 93.12 128 SER A O 1
ATOM 961 N N . LEU A 1 129 ? 0.941 5.649 -12.463 1.00 89.62 129 LEU A N 1
ATOM 962 C CA . LEU A 1 129 ? 1.200 5.066 -13.786 1.00 89.62 129 LEU A CA 1
ATOM 963 C C . LEU A 1 129 ? 2.676 5.180 -14.207 1.00 89.62 129 LEU A C 1
ATOM 965 O O . LEU A 1 129 ? 3.085 4.574 -15.194 1.00 89.62 129 LEU A O 1
ATOM 969 N N . PHE A 1 130 ? 3.473 5.972 -13.479 1.00 90.25 130 PHE A N 1
ATOM 970 C CA . PHE A 1 130 ? 4.816 6.393 -13.903 1.00 90.25 130 PHE A CA 1
ATOM 971 C C . PHE A 1 130 ? 5.895 6.242 -12.827 1.00 90.25 130 PHE A C 1
ATOM 973 O O . PHE A 1 130 ? 7.052 6.557 -13.082 1.00 90.25 130 PHE A O 1
ATOM 980 N N . VAL A 1 131 ? 5.531 5.812 -11.617 1.00 94.81 131 VAL A N 1
ATOM 981 C CA . VAL A 1 131 ? 6.475 5.602 -10.514 1.00 94.81 131 VAL A CA 1
ATOM 982 C C . VAL A 1 131 ? 6.269 4.206 -9.937 1.00 94.81 131 VAL A C 1
ATOM 984 O O . VAL A 1 131 ? 5.351 3.991 -9.147 1.00 94.81 131 VAL A O 1
ATOM 987 N N . GLU A 1 132 ? 7.148 3.267 -10.297 1.00 96.50 132 GLU A N 1
ATOM 988 C CA . GLU A 1 132 ? 7.037 1.840 -9.938 1.00 96.50 132 GLU A CA 1
ATOM 989 C C . GLU A 1 132 ? 7.114 1.565 -8.435 1.00 96.50 132 GLU A C 1
ATOM 991 O O . GLU A 1 132 ? 6.753 0.491 -7.981 1.00 96.50 132 GLU A O 1
ATOM 996 N N . THR A 1 133 ? 7.571 2.530 -7.643 1.00 97.19 133 THR A N 1
ATOM 997 C CA . THR A 1 133 ? 7.701 2.417 -6.183 1.00 97.19 133 THR A CA 1
ATOM 998 C C . THR A 1 133 ? 6.592 3.150 -5.434 1.00 97.19 133 THR A C 1
ATOM 1000 O O . THR A 1 133 ? 6.590 3.151 -4.203 1.00 97.19 133 THR A O 1
ATOM 1003 N N . ALA A 1 134 ? 5.664 3.796 -6.146 1.00 97.44 134 ALA A N 1
ATOM 1004 C CA . ALA A 1 134 ? 4.532 4.491 -5.551 1.00 97.44 134 ALA A CA 1
ATOM 1005 C C . ALA A 1 134 ? 3.356 3.530 -5.376 1.00 97.44 134 ALA A C 1
ATOM 1007 O O . ALA A 1 134 ? 2.795 3.037 -6.353 1.00 97.44 134 ALA A O 1
ATOM 1008 N N . TRP A 1 135 ? 2.973 3.311 -4.128 1.00 97.75 135 TRP A N 1
ATOM 1009 C CA . TRP A 1 135 ? 1.814 2.537 -3.712 1.00 97.75 135 TRP A CA 1
ATOM 1010 C C . TRP A 1 135 ? 0.770 3.464 -3.098 1.00 97.75 135 TRP A C 1
ATOM 1012 O O . TRP A 1 135 ? 1.057 4.612 -2.745 1.00 97.75 135 TRP A O 1
ATOM 1022 N N . TRP A 1 136 ? -0.442 2.955 -2.982 1.00 97.69 136 TRP A N 1
ATOM 1023 C CA . TRP A 1 136 ? -1.587 3.635 -2.415 1.00 97.69 136 TRP A CA 1
ATOM 1024 C C . TRP A 1 136 ? -2.238 2.710 -1.399 1.00 97.69 136 TRP A C 1
ATOM 1026 O O . TRP A 1 136 ? -2.540 1.559 -1.717 1.00 97.69 136 TRP A O 1
ATOM 1036 N N . ASP A 1 137 ? -2.403 3.219 -0.187 1.00 97.88 137 ASP A N 1
ATOM 1037 C CA . ASP A 1 137 ? -3.005 2.515 0.932 1.00 97.88 137 ASP A CA 1
ATOM 1038 C C . ASP A 1 137 ? -4.420 3.032 1.157 1.00 97.88 137 ASP A C 1
ATOM 1040 O O . ASP A 1 137 ? -4.649 4.246 1.169 1.00 97.88 137 ASP A O 1
ATOM 1044 N N . THR A 1 138 ? -5.336 2.114 1.438 1.00 97.81 138 THR A N 1
ATOM 1045 C CA . THR A 1 138 ? -6.701 2.422 1.861 1.00 97.81 138 THR A CA 1
ATOM 1046 C C . THR A 1 138 ? -6.922 1.892 3.269 1.00 97.81 138 THR A C 1
ATOM 1048 O O . THR A 1 138 ? -6.630 0.734 3.587 1.00 97.81 138 THR A O 1
ATOM 1051 N N . TYR A 1 139 ? -7.489 2.734 4.124 1.00 98.25 139 TYR A N 1
ATOM 1052 C CA . TYR A 1 139 ? -7.830 2.417 5.499 1.00 98.25 139 TYR A CA 1
ATOM 1053 C C . TYR A 1 139 ? -9.310 2.665 5.745 1.00 98.25 139 TYR A C 1
ATOM 1055 O O . TYR A 1 139 ? -9.861 3.649 5.264 1.00 98.25 139 TYR A O 1
ATOM 1063 N N . GLN A 1 140 ? -9.930 1.819 6.559 1.00 98.12 140 GLN A N 1
ATOM 1064 C CA . GLN A 1 140 ? -11.314 1.981 6.993 1.00 98.12 140 GLN A CA 1
ATOM 1065 C C . GLN A 1 140 ? -11.371 2.081 8.514 1.00 98.12 140 GLN A C 1
ATOM 1067 O O . GLN A 1 140 ? -10.699 1.320 9.219 1.00 98.12 140 GLN A O 1
ATOM 1072 N N . CYS A 1 141 ? -12.158 3.017 9.035 1.00 98.31 141 CYS A N 1
ATOM 1073 C CA . CYS A 1 141 ? -12.407 3.098 10.467 1.00 98.31 141 CYS A CA 1
ATOM 1074 C C . CYS A 1 141 ? -13.250 1.907 10.961 1.00 98.31 141 CYS A C 1
ATOM 1076 O O . CYS A 1 141 ? -14.184 1.464 10.303 1.00 98.31 141 CYS A O 1
ATOM 1078 N N . THR A 1 142 ? -12.945 1.396 12.155 1.00 97.81 142 THR A N 1
ATOM 1079 C CA . THR A 1 142 ? -13.699 0.285 12.762 1.00 97.81 142 THR A CA 1
ATOM 1080 C C . THR A 1 142 ? -15.076 0.664 13.310 1.00 97.81 142 THR A C 1
ATOM 1082 O O . THR A 1 142 ? -15.861 -0.228 13.607 1.00 97.81 142 THR A O 1
ATOM 1085 N N . GLU A 1 143 ? -15.353 1.955 13.510 1.00 97.75 143 GLU A N 1
ATOM 1086 C CA . GLU A 1 143 ? -16.567 2.433 14.202 1.00 97.75 143 GLU A CA 1
ATOM 1087 C C . GLU A 1 143 ? -17.433 3.370 13.350 1.00 97.75 143 GLU A C 1
ATOM 1089 O O . GLU A 1 143 ? -18.606 3.573 13.655 1.00 97.75 143 GLU A O 1
ATOM 1094 N N . CYS A 1 144 ? -16.871 3.965 12.299 1.00 97.06 144 CYS A N 1
ATOM 1095 C CA . CYS A 1 144 ? -17.604 4.801 11.354 1.00 97.06 144 CYS A CA 1
ATOM 1096 C C . CYS A 1 144 ? -17.195 4.458 9.919 1.00 97.06 144 CYS A C 1
ATOM 1098 O O . CYS A 1 144 ? -16.213 3.755 9.704 1.00 97.06 144 CYS A O 1
ATOM 1100 N N . ASP A 1 145 ? -17.920 4.990 8.941 1.00 96.00 145 ASP A N 1
ATOM 1101 C CA . ASP A 1 145 ? -17.674 4.733 7.515 1.00 96.00 145 ASP A CA 1
ATOM 1102 C C . ASP A 1 145 ? -16.545 5.596 6.923 1.00 96.00 145 ASP A C 1
ATOM 1104 O O . ASP A 1 145 ? -16.438 5.740 5.707 1.00 96.00 145 ASP A O 1
ATOM 1108 N N . GLU A 1 146 ? -15.710 6.195 7.774 1.00 97.62 146 GLU A N 1
ATOM 1109 C CA . GLU A 1 146 ? -14.604 7.034 7.327 1.00 97.62 146 GLU A CA 1
ATOM 1110 C C . GLU A 1 146 ? -13.517 6.188 6.663 1.00 97.62 146 GLU A C 1
ATOM 1112 O O . GLU A 1 146 ? -13.053 5.180 7.216 1.00 97.62 146 GLU A O 1
ATOM 1117 N N . VAL A 1 147 ? -13.096 6.643 5.484 1.00 97.81 147 VAL A N 1
ATOM 1118 C CA . VAL A 1 147 ? -12.044 6.030 4.679 1.00 97.81 147 VAL A CA 1
ATOM 1119 C C . VAL A 1 147 ? -10.890 7.013 4.568 1.00 97.81 147 VAL A C 1
ATOM 1121 O O . VAL A 1 147 ? -11.065 8.141 4.115 1.00 97.81 147 VAL A O 1
ATOM 1124 N N . LEU A 1 148 ? -9.699 6.571 4.966 1.00 97.88 148 LEU A N 1
ATOM 1125 C CA . LEU A 1 148 ? -8.466 7.314 4.739 1.00 97.88 148 LEU A CA 1
ATOM 1126 C C . LEU A 1 148 ? -7.704 6.661 3.594 1.00 97.88 148 LEU A C 1
ATOM 1128 O O . LEU A 1 148 ? -7.523 5.447 3.575 1.00 97.88 148 LEU A O 1
ATOM 1132 N N . GLU A 1 149 ? -7.198 7.480 2.686 1.00 97.56 149 GLU A N 1
ATOM 1133 C CA . GLU A 1 149 ? -6.335 7.044 1.599 1.00 97.56 149 GLU A CA 1
ATOM 1134 C C . GLU A 1 149 ? -5.020 7.815 1.639 1.00 97.56 149 GLU A C 1
ATOM 1136 O O . GLU A 1 149 ? -5.014 9.035 1.840 1.00 97.56 149 GLU A O 1
ATOM 1141 N N . CYS A 1 150 ? -3.894 7.127 1.460 1.00 97.31 150 CYS A N 1
ATOM 1142 C CA . CYS A 1 150 ? -2.602 7.800 1.403 1.00 97.31 150 CYS A CA 1
ATOM 1143 C C . CYS A 1 150 ? -1.596 7.092 0.493 1.00 97.31 150 CYS A C 1
ATOM 1145 O O . CYS A 1 150 ? -1.566 5.871 0.367 1.00 97.31 150 CYS A O 1
ATOM 1147 N N . GLY A 1 151 ? -0.744 7.890 -0.151 1.00 96.75 151 GLY A N 1
ATOM 1148 C CA . GLY A 1 151 ? 0.363 7.378 -0.948 1.00 96.75 151 GLY A CA 1
ATOM 1149 C C . GLY A 1 151 ? 1.548 6.980 -0.071 1.00 96.75 151 GLY A C 1
ATOM 1150 O O . GLY A 1 151 ? 1.929 7.715 0.843 1.00 96.75 151 GLY A O 1
ATOM 1151 N N . VAL A 1 152 ? 2.185 5.859 -0.401 1.00 97.25 152 VAL A N 1
ATOM 1152 C CA . VAL A 1 152 ? 3.413 5.387 0.245 1.00 97.25 152 VAL A CA 1
ATOM 1153 C C . VAL A 1 152 ? 4.461 5.027 -0.803 1.00 97.25 152 VAL A C 1
ATOM 1155 O O . VAL A 1 152 ? 4.169 4.417 -1.827 1.00 97.25 152 VAL A O 1
ATOM 1158 N N . THR A 1 153 ? 5.712 5.412 -0.561 1.00 97.12 153 THR A N 1
ATOM 1159 C CA . THR A 1 153 ? 6.834 5.028 -1.425 1.00 97.12 153 THR A CA 1
ATOM 1160 C C . THR A 1 153 ? 7.554 3.829 -0.826 1.00 97.12 153 THR A C 1
ATOM 1162 O O . THR A 1 153 ? 8.038 3.900 0.306 1.00 97.12 153 THR A O 1
ATOM 1165 N N . LEU A 1 154 ? 7.681 2.750 -1.599 1.00 96.75 154 LEU A N 1
ATOM 1166 C CA . LEU A 1 154 ? 8.411 1.540 -1.220 1.00 96.75 154 LEU A CA 1
ATOM 1167 C C . LEU A 1 154 ? 9.556 1.284 -2.218 1.00 96.75 154 LEU A C 1
ATOM 1169 O O . LEU A 1 154 ? 9.377 0.536 -3.177 1.00 96.75 154 LEU A O 1
ATOM 1173 N N . PRO A 1 155 ? 10.751 1.873 -2.008 1.00 95.25 155 PRO A N 1
ATOM 1174 C CA . PRO A 1 155 ? 11.860 1.775 -2.965 1.00 95.25 155 PRO A CA 1
ATOM 1175 C C . PRO A 1 155 ? 12.309 0.339 -3.266 1.00 95.25 155 PRO A C 1
ATOM 1177 O O . PRO A 1 155 ? 12.741 0.037 -4.369 1.00 95.25 155 PRO A O 1
ATOM 1180 N N . GLU A 1 156 ? 12.179 -0.552 -2.282 1.00 94.31 156 GLU A N 1
ATOM 1181 C CA . GLU A 1 156 ? 12.628 -1.951 -2.357 1.00 94.31 156 GLU A CA 1
ATOM 1182 C C . GLU A 1 156 ? 11.538 -2.918 -2.852 1.00 94.31 156 GLU A C 1
ATOM 1184 O O . GLU A 1 156 ? 11.723 -4.143 -2.807 1.00 94.31 156 GLU A O 1
ATOM 1189 N N . LEU A 1 157 ? 10.372 -2.380 -3.227 1.00 95.88 157 LEU A N 1
ATOM 1190 C CA . LEU A 1 157 ? 9.188 -3.120 -3.660 1.00 95.88 157 LEU A CA 1
ATOM 1191 C C . LEU A 1 157 ? 8.533 -2.408 -4.844 1.00 95.88 157 LEU A C 1
ATOM 1193 O O . LEU A 1 157 ? 7.482 -1.784 -4.683 1.00 95.88 157 LEU A O 1
ATOM 1197 N N . PRO A 1 158 ? 9.152 -2.477 -6.031 1.00 97.31 158 PRO A N 1
ATOM 1198 C CA . PRO A 1 158 ? 8.508 -1.988 -7.231 1.00 97.31 158 PRO A CA 1
ATOM 1199 C C . PRO A 1 158 ? 7.287 -2.859 -7.565 1.00 97.31 158 PRO A C 1
ATOM 1201 O O . PRO A 1 158 ? 7.364 -4.083 -7.465 1.00 97.31 158 PRO A O 1
ATOM 1204 N N . TRP A 1 159 ? 6.164 -2.257 -7.956 1.00 96.75 159 TRP A N 1
ATOM 1205 C CA . TRP A 1 159 ? 4.961 -2.984 -8.392 1.00 96.75 159 TRP A CA 1
ATOM 1206 C C . TRP A 1 159 ? 4.985 -3.381 -9.876 1.00 96.75 159 TRP A C 1
ATOM 1208 O O . TRP A 1 159 ? 4.114 -4.117 -10.344 1.00 96.75 159 TRP A O 1
ATOM 1218 N N . GLY A 1 160 ? 5.987 -2.915 -10.615 1.00 95.56 160 GLY A N 1
ATOM 1219 C CA . GLY A 1 160 ? 6.185 -3.216 -12.024 1.00 95.56 160 GLY A CA 1
ATOM 1220 C C . GLY A 1 160 ? 7.601 -2.889 -12.487 1.00 95.56 160 GLY A C 1
ATOM 1221 O O . GLY A 1 160 ? 8.472 -2.559 -11.683 1.00 95.56 160 GLY A O 1
ATOM 1222 N N . GLU A 1 161 ? 7.828 -2.985 -13.791 1.00 94.81 161 GLU A N 1
ATOM 1223 C CA . GLU A 1 161 ? 9.112 -2.713 -14.439 1.00 94.81 161 GLU A CA 1
ATOM 1224 C C . GLU A 1 161 ? 8.996 -1.519 -15.395 1.00 94.81 161 GLU A C 1
ATOM 1226 O O . GLU A 1 161 ? 8.143 -1.509 -16.286 1.00 94.81 161 GLU A O 1
ATOM 1231 N N . GLN A 1 162 ? 9.875 -0.527 -15.247 1.00 90.88 162 GLN A N 1
ATOM 1232 C CA . GLN A 1 162 ? 9.956 0.603 -16.170 1.00 90.88 162 GLN A CA 1
ATOM 1233 C C . GLN A 1 162 ? 10.306 0.130 -17.590 1.00 90.88 162 GLN A C 1
ATOM 1235 O O . GLN A 1 162 ? 11.261 -0.623 -17.795 1.00 90.88 162 GLN A O 1
ATOM 1240 N N . ARG A 1 163 ? 9.565 0.604 -18.597 1.00 85.12 163 ARG A N 1
ATOM 1241 C CA . ARG A 1 163 ? 9.860 0.338 -20.013 1.00 85.12 163 ARG A CA 1
ATOM 1242 C C . ARG A 1 163 ? 10.617 1.497 -20.657 1.00 85.12 163 ARG A C 1
ATOM 1244 O O . ARG A 1 163 ? 10.406 2.660 -20.316 1.00 85.12 163 ARG A O 1
ATOM 1251 N N . GLU A 1 164 ? 11.464 1.177 -21.639 1.00 80.81 164 GLU A N 1
ATOM 1252 C CA . GLU A 1 164 ? 12.246 2.168 -22.400 1.00 80.81 164 GLU A CA 1
ATOM 1253 C C . GLU A 1 164 ? 11.361 3.179 -23.148 1.00 80.81 164 GLU A C 1
ATOM 1255 O O . GLU A 1 164 ? 11.717 4.349 -23.256 1.00 80.81 164 GLU A O 1
ATOM 1260 N N . ALA A 1 165 ? 10.182 2.749 -23.608 1.00 76.44 165 ALA A N 1
ATOM 1261 C CA . ALA A 1 165 ? 9.209 3.586 -24.315 1.00 76.44 165 ALA A CA 1
ATOM 1262 C C . ALA A 1 165 ? 8.438 4.566 -23.402 1.00 76.44 165 ALA A C 1
ATOM 1264 O O . ALA A 1 165 ? 7.594 5.326 -23.877 1.00 76.44 165 ALA A O 1
ATOM 1265 N N . GLY A 1 166 ? 8.727 4.564 -22.098 1.00 77.81 166 GLY A N 1
ATOM 1266 C CA . GLY A 1 166 ? 7.886 5.188 -21.084 1.00 77.81 166 GLY A CA 1
ATOM 1267 C C . GLY A 1 166 ? 6.827 4.215 -20.562 1.00 77.81 166 GLY A C 1
ATOM 1268 O O . GLY A 1 166 ? 6.511 3.209 -21.193 1.00 77.81 166 GLY A O 1
ATOM 1269 N N . GLY A 1 167 ? 6.321 4.498 -19.363 1.00 83.31 167 GLY A N 1
ATOM 1270 C CA . GLY A 1 167 ? 5.354 3.643 -18.673 1.00 83.31 167 GLY A CA 1
ATOM 1271 C C . GLY A 1 167 ? 5.975 2.467 -17.915 1.00 83.31 167 GLY A C 1
ATOM 1272 O O . GLY A 1 167 ? 7.186 2.229 -17.948 1.00 83.31 167 GLY A O 1
ATOM 1273 N N . ILE A 1 168 ? 5.114 1.750 -17.197 1.00 90.12 168 ILE A N 1
ATOM 1274 C CA . ILE A 1 168 ? 5.488 0.643 -16.318 1.00 90.12 168 ILE A CA 1
ATOM 1275 C C . ILE A 1 168 ? 4.706 -0.597 -16.736 1.00 90.12 168 ILE A C 1
ATOM 1277 O O . ILE A 1 168 ? 3.478 -0.566 -16.819 1.00 90.12 168 ILE A O 1
ATOM 1281 N N . LEU A 1 169 ? 5.419 -1.694 -16.982 1.00 88.50 169 LEU A N 1
ATOM 1282 C CA . LEU A 1 169 ? 4.810 -3.010 -17.114 1.00 88.50 169 LEU A CA 1
ATOM 1283 C C . LEU A 1 169 ? 4.437 -3.515 -15.719 1.00 88.50 169 LEU A C 1
ATOM 1285 O O . LEU A 1 169 ? 5.317 -3.756 -14.894 1.00 88.50 169 LEU A O 1
ATOM 1289 N N . ILE A 1 170 ? 3.146 -3.712 -15.474 1.00 91.62 170 ILE A N 1
ATOM 1290 C CA . ILE A 1 170 ? 2.648 -4.255 -14.208 1.00 91.62 170 ILE A CA 1
ATOM 1291 C C . ILE A 1 170 ? 3.112 -5.708 -14.054 1.00 91.62 170 ILE A C 1
ATOM 1293 O O . ILE A 1 170 ? 3.031 -6.508 -14.989 1.00 91.62 170 ILE A O 1
ATOM 1297 N N . PHE A 1 171 ? 3.612 -6.060 -12.869 1.00 93.44 171 PHE A N 1
ATOM 1298 C CA . PHE A 1 171 ? 3.975 -7.442 -12.573 1.00 93.44 171 PHE A CA 1
ATOM 1299 C C . PHE A 1 171 ? 2.747 -8.358 -12.538 1.00 93.44 171 PHE A C 1
ATOM 1301 O O . PHE A 1 171 ? 1.678 -7.976 -12.074 1.00 93.44 171 PHE A O 1
ATOM 1308 N N . SER A 1 172 ? 2.912 -9.601 -12.998 1.00 87.25 172 SER A N 1
ATOM 1309 C CA . SER A 1 172 ? 1.831 -10.594 -13.008 1.00 87.25 172 SER A CA 1
ATOM 1310 C C . SER A 1 172 ? 1.197 -10.756 -11.621 1.00 87.25 172 SER A C 1
ATOM 1312 O O . SER A 1 172 ? 1.911 -10.936 -10.634 1.00 87.25 172 SER A O 1
ATOM 1314 N N . GLY A 1 173 ? -0.138 -10.722 -11.565 1.00 86.38 173 GLY A N 1
ATOM 1315 C CA . GLY A 1 173 ? -0.928 -10.822 -10.330 1.00 86.38 173 GLY A CA 1
ATOM 1316 C C . GLY A 1 173 ? -1.021 -9.523 -9.518 1.00 86.38 173 GLY A C 1
ATOM 1317 O O . GLY A 1 173 ? -1.746 -9.468 -8.530 1.00 86.38 173 GLY A O 1
ATOM 1318 N N . VAL A 1 174 ? -0.316 -8.455 -9.901 1.00 92.56 174 VAL A N 1
ATOM 1319 C CA . VAL A 1 174 ? -0.462 -7.155 -9.238 1.00 92.56 174 VAL A CA 1
ATOM 1320 C C . VAL A 1 174 ? -1.681 -6.432 -9.802 1.00 92.56 174 VAL A C 1
ATOM 1322 O O . VAL A 1 174 ? -1.674 -5.950 -10.933 1.00 92.56 174 VAL A O 1
ATOM 1325 N N . ARG A 1 175 ? -2.726 -6.307 -8.987 1.00 90.88 175 ARG A N 1
ATOM 1326 C CA . ARG A 1 175 ? -3.937 -5.562 -9.340 1.00 90.88 175 ARG A CA 1
ATOM 1327 C C . ARG A 1 175 ? -3.677 -4.054 -9.311 1.00 90.88 175 ARG A C 1
ATOM 1329 O O . ARG A 1 175 ? -3.363 -3.503 -8.257 1.00 90.88 175 ARG A O 1
ATOM 1336 N N . HIS A 1 176 ? -3.882 -3.374 -10.439 1.00 91.31 176 HIS A N 1
ATOM 1337 C CA . HIS A 1 176 ? -3.815 -1.914 -10.546 1.00 91.31 176 HIS A CA 1
ATOM 1338 C C . HIS A 1 176 ? -5.229 -1.340 -10.790 1.00 91.31 176 HIS A C 1
ATOM 1340 O O . HIS A 1 176 ? -5.893 -1.793 -11.717 1.00 91.31 176 HIS A O 1
ATOM 1346 N N . PRO A 1 177 ? -5.707 -0.315 -10.053 1.00 88.50 177 PRO A N 1
ATOM 1347 C CA . PRO A 1 177 ? -7.091 0.175 -10.174 1.00 88.50 177 PRO A CA 1
ATOM 1348 C C . PRO A 1 177 ? -7.497 0.626 -11.584 1.00 88.50 177 PRO A C 1
ATOM 1350 O O . PRO A 1 177 ? -8.618 0.393 -12.017 1.00 88.50 177 PRO A O 1
ATOM 1353 N N . ASN A 1 178 ? -6.569 1.248 -12.317 1.00 84.62 178 ASN A N 1
ATOM 1354 C CA . ASN A 1 178 ? -6.787 1.670 -13.707 1.00 84.62 178 ASN A CA 1
ATOM 1355 C C . ASN A 1 178 ? -6.792 0.520 -14.734 1.00 84.62 178 ASN A C 1
ATOM 1357 O O . ASN A 1 178 ? -7.123 0.756 -15.892 1.00 84.62 178 ASN A O 1
ATOM 1361 N N . PHE A 1 179 ? -6.412 -0.697 -14.338 1.00 81.31 179 PHE A N 1
ATOM 1362 C CA . PHE A 1 179 ? -6.323 -1.868 -15.209 1.00 81.31 179 PHE A CA 1
ATOM 1363 C C . PHE A 1 179 ? -6.993 -3.056 -14.508 1.00 81.31 179 PHE A C 1
ATOM 1365 O O . PHE A 1 179 ? -6.300 -3.887 -13.915 1.00 81.31 179 PHE A O 1
ATOM 1372 N N . PRO A 1 180 ? -8.338 -3.121 -14.503 1.00 70.38 180 PRO A N 1
ATOM 1373 C CA . PRO A 1 180 ? -9.037 -4.263 -13.929 1.00 70.38 180 PRO A CA 1
ATOM 1374 C C . PRO A 1 180 ? -8.579 -5.551 -14.624 1.00 70.38 180 PRO A C 1
ATOM 1376 O O . PRO A 1 180 ? -8.324 -5.553 -15.833 1.00 70.38 180 PRO A O 1
ATOM 1379 N N . GLU A 1 181 ? -8.443 -6.625 -13.843 1.00 62.19 181 GLU A N 1
ATOM 1380 C CA . GLU A 1 181 ? -8.057 -7.939 -14.355 1.00 62.19 181 GLU A CA 1
ATOM 1381 C C . GLU A 1 181 ? -9.032 -8.367 -15.460 1.00 62.19 181 GLU A C 1
ATOM 1383 O O . GLU A 1 181 ? -10.245 -8.410 -15.246 1.00 62.19 181 GLU A O 1
ATOM 1388 N N . ILE A 1 182 ? -8.502 -8.690 -16.645 1.00 50.78 182 ILE A N 1
ATOM 1389 C CA . ILE A 1 182 ? -9.258 -9.458 -17.638 1.00 50.78 182 ILE A CA 1
ATOM 1390 C C . ILE A 1 182 ? -9.353 -10.861 -17.063 1.00 50.78 182 ILE A C 1
ATOM 1392 O O . ILE A 1 182 ? -8.359 -11.585 -17.013 1.00 50.78 182 ILE A O 1
ATOM 1396 N N . HIS A 1 183 ? -10.530 -11.248 -16.592 1.00 50.62 183 HIS A N 1
ATOM 1397 C CA . HIS A 1 183 ? -10.776 -12.646 -16.272 1.00 50.62 183 HIS A CA 1
ATOM 1398 C C . HIS A 1 183 ? -10.697 -13.465 -17.566 1.00 50.62 183 HIS A C 1
ATOM 1400 O O . HIS A 1 183 ? -11.148 -12.990 -18.607 1.00 50.62 183 HIS A O 1
ATOM 1406 N N . GLU A 1 184 ? -10.172 -14.691 -17.515 1.00 48.28 184 GLU A N 1
ATOM 1407 C CA . GLU A 1 184 ? -10.124 -15.598 -18.681 1.00 48.28 184 GLU A CA 1
ATOM 1408 C C . GLU A 1 184 ? -11.520 -15.835 -19.300 1.00 48.28 184 GLU A C 1
ATOM 1410 O O . GLU A 1 184 ? -11.631 -16.122 -20.486 1.00 48.28 184 GLU A O 1
ATOM 1415 N N . ASP A 1 185 ? -12.584 -15.630 -18.515 1.00 51.62 185 ASP A N 1
ATOM 1416 C CA . ASP A 1 185 ? -13.989 -15.717 -18.934 1.00 51.62 185 ASP A CA 1
ATOM 1417 C C . ASP A 1 185 ? -14.570 -14.396 -19.476 1.00 51.62 185 ASP A C 1
ATOM 1419 O O . ASP A 1 185 ? -15.769 -14.314 -19.768 1.00 51.62 185 ASP A O 1
ATOM 1423 N N . THR A 1 186 ? -13.767 -13.333 -19.583 1.00 51.78 186 THR A N 1
ATOM 1424 C CA . THR A 1 186 ? -14.217 -12.084 -20.207 1.00 51.78 186 THR A CA 1
ATOM 1425 C C . THR A 1 186 ? -14.430 -12.390 -21.688 1.00 51.78 186 THR A C 1
ATOM 1427 O O . THR A 1 186 ? -13.460 -12.760 -22.349 1.00 51.78 186 THR A O 1
ATOM 1430 N N . PRO A 1 187 ? -15.670 -12.307 -22.215 1.00 47.34 187 PRO A N 1
ATOM 1431 C CA . PRO A 1 187 ? -15.940 -12.666 -23.600 1.00 47.34 187 PRO A CA 1
ATOM 1432 C C . PRO A 1 187 ? -14.999 -11.865 -24.491 1.00 47.34 187 PRO A C 1
ATOM 1434 O O . PRO A 1 187 ? 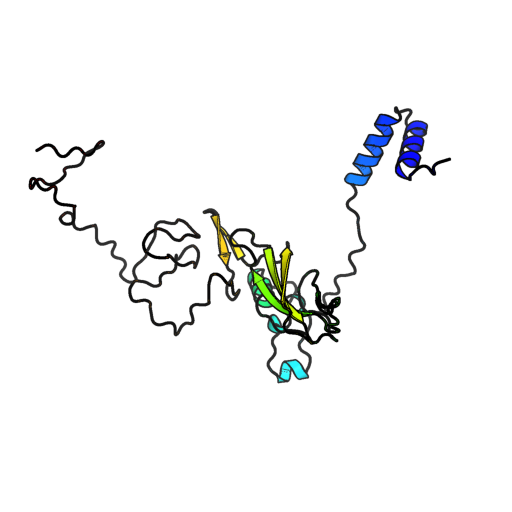-14.920 -10.646 -24.323 1.00 47.34 187 PRO A O 1
ATOM 1437 N N . GLU A 1 188 ? -14.274 -12.568 -25.371 1.00 47.66 188 GLU A N 1
ATOM 1438 C CA . GLU A 1 188 ? -13.371 -11.971 -26.356 1.00 47.66 188 GLU A CA 1
ATOM 1439 C C . GLU A 1 188 ? -14.044 -10.715 -26.912 1.00 47.66 188 GLU A C 1
ATOM 1441 O O . GLU A 1 188 ? -15.144 -10.783 -27.474 1.00 47.66 188 GLU A O 1
ATOM 1446 N N . LEU A 1 189 ? -13.443 -9.550 -26.650 1.00 48.62 189 LEU A N 1
ATOM 1447 C CA . LEU A 1 189 ? -13.967 -8.303 -27.185 1.00 48.62 189 LEU A CA 1
ATOM 1448 C C . LEU A 1 189 ? -14.019 -8.467 -28.714 1.00 48.62 189 LEU A C 1
ATOM 1450 O O . LEU A 1 189 ? -13.055 -8.987 -29.277 1.00 48.62 189 LEU A O 1
ATOM 1454 N N . PRO A 1 190 ? -15.118 -8.079 -29.393 1.00 39.66 190 PRO A N 1
ATOM 1455 C CA . PRO A 1 190 ? -15.357 -8.471 -30.785 1.00 39.66 190 PRO A CA 1
ATOM 1456 C C . PRO A 1 190 ? -14.314 -8.002 -31.810 1.00 39.66 190 PRO A C 1
ATOM 1458 O O . PRO A 1 190 ? -14.396 -8.418 -32.957 1.00 39.66 190 PRO A O 1
ATOM 1461 N N . ASP A 1 191 ? -13.326 -7.197 -31.415 1.00 47.22 191 ASP A N 1
ATOM 1462 C CA . ASP A 1 191 ? -12.332 -6.587 -32.294 1.00 47.22 191 ASP A CA 1
ATOM 1463 C C . ASP A 1 191 ? -10.929 -6.654 -31.657 1.00 47.22 191 ASP A C 1
ATOM 1465 O O . ASP A 1 191 ? -10.387 -5.653 -31.192 1.00 47.22 191 ASP A O 1
ATOM 1469 N N . GLY A 1 192 ? -10.336 -7.853 -31.609 1.00 49.03 192 GLY A N 1
ATOM 1470 C CA . GLY A 1 192 ? -8.990 -8.075 -31.067 1.00 49.03 192 GLY A CA 1
ATOM 1471 C C . GLY A 1 192 ? -8.917 -7.918 -29.543 1.00 49.03 192 GLY A C 1
ATOM 1472 O O . GLY A 1 192 ? -9.702 -7.213 -28.923 1.00 49.03 192 GLY A O 1
ATOM 1473 N N . ASP A 1 193 ? -7.958 -8.578 -28.897 1.00 50.53 193 ASP A N 1
ATOM 1474 C CA . ASP A 1 193 ? -7.853 -8.650 -27.427 1.00 50.53 193 ASP A CA 1
ATOM 1475 C C . ASP A 1 193 ? -7.629 -7.298 -26.706 1.00 50.53 193 ASP A C 1
ATOM 1477 O O . ASP A 1 193 ? -7.496 -7.261 -25.482 1.00 50.53 193 ASP A O 1
ATOM 1481 N N . GLY A 1 194 ? -7.585 -6.180 -27.442 1.00 49.53 194 GLY A N 1
ATOM 1482 C CA . GLY A 1 194 ? -7.483 -4.825 -26.909 1.00 49.53 194 GLY A CA 1
ATOM 1483 C C . GLY A 1 194 ? -6.208 -4.558 -26.114 1.00 49.53 194 GLY A C 1
ATOM 1484 O O . GLY A 1 194 ? -6.088 -3.470 -25.557 1.00 49.53 194 GLY A O 1
ATOM 1485 N N . SER A 1 195 ? -5.264 -5.502 -26.057 1.00 53.50 195 SER A N 1
ATOM 1486 C CA . SER A 1 195 ? -4.107 -5.464 -25.168 1.00 53.50 195 SER A CA 1
ATOM 1487 C C . SER A 1 195 ? -2.822 -5.201 -25.968 1.00 53.50 195 SER A C 1
ATOM 1489 O O . SER A 1 195 ? -2.442 -5.976 -26.845 1.00 53.50 195 SER A O 1
ATOM 1491 N N . CYS A 1 196 ? -2.099 -4.096 -25.706 1.00 54.38 196 CYS A N 1
ATOM 1492 C CA . CYS A 1 196 ? -0.772 -3.913 -26.331 1.00 54.38 196 CYS A CA 1
ATOM 1493 C C . CYS A 1 196 ? 0.151 -4.999 -25.778 1.00 54.38 196 CYS A C 1
ATOM 1495 O O . CYS A 1 196 ? 0.507 -4.976 -24.599 1.00 54.38 196 CYS A O 1
ATOM 1497 N N . ARG A 1 197 ? 0.611 -5.904 -26.653 1.00 46.66 197 ARG A N 1
ATOM 1498 C CA . ARG A 1 197 ? 1.577 -6.978 -26.338 1.00 46.66 197 ARG A CA 1
ATOM 1499 C C . ARG A 1 197 ? 2.842 -6.494 -25.618 1.00 46.66 197 ARG A C 1
ATOM 1501 O O . ARG A 1 197 ? 3.523 -7.286 -24.977 1.00 46.66 197 ARG A O 1
ATOM 1508 N N . SER A 1 198 ? 3.163 -5.204 -25.724 1.00 46.78 198 SER A N 1
ATOM 1509 C CA . SER A 1 198 ? 4.328 -4.583 -25.090 1.00 46.78 198 SER A CA 1
ATOM 1510 C C . SER A 1 198 ? 4.071 -4.063 -23.663 1.00 46.78 198 SER A C 1
ATOM 1512 O O . SER A 1 198 ? 4.987 -4.116 -22.839 1.00 46.78 198 SER A O 1
ATOM 1514 N N . CYS A 1 199 ? 2.864 -3.547 -23.371 1.00 52.00 199 CYS A N 1
ATOM 1515 C CA . CYS A 1 199 ? 2.494 -2.912 -22.088 1.00 52.00 199 CYS A CA 1
ATOM 1516 C C . CYS A 1 199 ? 1.519 -3.753 -21.243 1.00 52.00 199 CYS A C 1
ATOM 1518 O O . CYS A 1 199 ? 1.402 -3.498 -20.049 1.00 52.00 199 CYS A O 1
ATOM 1520 N N . GLY A 1 200 ? 0.781 -4.695 -21.842 1.00 52.66 200 GLY A N 1
ATOM 1521 C CA . GLY A 1 200 ? -0.403 -5.312 -21.226 1.00 52.66 200 GLY A CA 1
ATOM 1522 C C . GLY A 1 200 ? -1.565 -4.331 -20.989 1.00 52.66 200 GLY A C 1
ATOM 1523 O O . GLY A 1 200 ? -2.537 -4.681 -20.334 1.00 52.66 200 GLY A O 1
ATOM 1524 N N . GLY A 1 201 ? -1.457 -3.094 -21.481 1.00 53.81 201 GLY A N 1
ATOM 1525 C CA . GLY A 1 201 ? -2.449 -2.031 -21.325 1.00 53.81 201 GLY A CA 1
ATOM 1526 C C . GLY A 1 201 ? -3.441 -1.978 -22.484 1.00 53.81 201 GLY A C 1
ATOM 1527 O O . GLY A 1 201 ? -3.143 -2.447 -23.585 1.00 53.81 201 GLY A O 1
ATOM 1528 N N . TYR A 1 202 ? -4.601 -1.372 -22.231 1.00 52.47 202 TYR A N 1
ATOM 1529 C CA . TYR A 1 202 ? -5.680 -1.265 -23.209 1.00 52.47 202 TYR A CA 1
ATOM 1530 C C . TYR A 1 202 ? -5.543 -0.045 -24.114 1.00 52.47 202 TYR A C 1
ATOM 1532 O O . TYR A 1 202 ? -5.107 1.021 -23.672 1.00 52.47 202 TYR A O 1
ATOM 1540 N N . ALA A 1 203 ? -5.984 -0.174 -25.363 1.00 43.69 203 ALA A N 1
ATOM 1541 C CA . ALA A 1 203 ? -6.306 0.983 -26.191 1.00 43.69 203 ALA A CA 1
ATOM 1542 C C . ALA A 1 203 ? -7.771 1.381 -25.968 1.00 43.69 203 ALA A C 1
ATOM 1544 O O . ALA A 1 203 ? -8.676 0.556 -26.090 1.00 43.69 203 ALA A O 1
ATOM 1545 N N . ILE A 1 204 ? -8.022 2.658 -25.694 1.00 43.06 204 ILE A N 1
ATOM 1546 C CA . ILE A 1 204 ? -9.370 3.217 -25.779 1.00 43.06 204 ILE A CA 1
ATOM 1547 C C . ILE A 1 204 ? -9.521 3.736 -27.212 1.00 43.06 204 ILE A C 1
ATOM 1549 O O . ILE A 1 204 ? -8.858 4.695 -27.585 1.00 43.06 204 ILE A O 1
ATOM 1553 N N . ALA A 1 205 ? -10.344 3.060 -28.018 1.00 41.34 205 ALA A N 1
ATOM 1554 C CA . ALA A 1 205 ? -10.843 3.500 -29.326 1.00 41.34 205 ALA A CA 1
ATOM 1555 C C . ALA A 1 205 ? -9.842 4.273 -30.226 1.00 41.34 205 ALA A C 1
ATOM 1557 O O . ALA A 1 205 ? -9.901 5.495 -30.352 1.00 41.34 205 ALA A O 1
ATOM 1558 N N . GLY A 1 206 ? -8.986 3.534 -30.941 1.00 43.09 206 GLY A N 1
ATOM 1559 C CA . GLY A 1 206 ? -8.508 3.950 -32.268 1.00 43.09 206 GLY A CA 1
ATOM 1560 C C . GLY A 1 206 ? -7.122 4.586 -32.400 1.00 43.09 206 GLY A C 1
ATOM 1561 O O . GLY A 1 206 ? -6.670 4.718 -33.532 1.00 43.09 206 GLY A O 1
ATOM 1562 N N . LEU A 1 207 ? -6.401 4.945 -31.335 1.00 46.56 207 LEU A N 1
ATOM 1563 C CA . LEU A 1 207 ? -5.081 5.585 -31.477 1.00 46.56 207 LEU A CA 1
ATOM 1564 C C . LEU A 1 207 ? -4.138 5.199 -30.319 1.00 46.56 207 LEU A C 1
ATOM 1566 O O . LEU A 1 207 ? -4.218 5.804 -29.260 1.00 46.56 207 LEU A O 1
ATOM 1570 N N . LEU A 1 208 ? -3.211 4.255 -30.572 1.00 49.94 208 LEU A N 1
ATOM 1571 C CA . LEU A 1 208 ? -2.016 3.908 -29.759 1.00 49.94 208 LEU A CA 1
ATOM 1572 C C . LEU A 1 208 ? -2.298 3.309 -28.345 1.00 49.94 208 LEU A C 1
ATOM 1574 O O . LEU A 1 208 ? -3.212 3.740 -27.654 1.00 49.94 208 LEU A O 1
ATOM 1578 N N . CYS A 1 209 ? -1.506 2.327 -27.851 1.00 54.66 209 CYS A N 1
ATOM 1579 C CA . CYS A 1 209 ? -1.539 2.014 -26.394 1.00 54.66 209 CYS A CA 1
ATOM 1580 C C . CYS A 1 209 ? -1.004 3.243 -25.661 1.00 54.66 209 CYS A C 1
ATOM 1582 O O . CYS A 1 209 ? 0.155 3.621 -25.842 1.00 54.66 209 CYS A O 1
ATOM 1584 N N . ASP A 1 210 ? -1.836 3.826 -24.800 1.00 48.94 210 ASP A N 1
ATOM 1585 C CA . ASP A 1 210 ? -1.519 5.027 -24.017 1.00 48.94 210 ASP A CA 1
ATOM 1586 C C . ASP A 1 210 ? -0.343 4.796 -23.040 1.00 48.94 210 ASP A C 1
ATOM 1588 O O . ASP A 1 210 ? 0.304 5.734 -22.582 1.00 48.94 210 ASP A O 1
ATOM 1592 N N . GLY A 1 211 ? -0.021 3.525 -22.765 1.00 49.22 211 GLY A N 1
ATOM 1593 C CA . GLY A 1 211 ? 1.135 3.107 -21.972 1.00 49.22 211 GLY A CA 1
ATOM 1594 C C . GLY A 1 211 ? 2.450 2.946 -22.752 1.00 49.22 211 GLY A C 1
ATOM 1595 O O . GLY A 1 211 ? 3.482 3.376 -22.253 1.00 49.22 211 GLY A O 1
ATOM 1596 N N . CYS A 1 212 ? 2.442 2.323 -23.943 1.00 56.12 212 CYS A N 1
ATOM 1597 C CA . CYS A 1 212 ? 3.653 1.944 -24.700 1.00 56.12 212 CYS A CA 1
ATOM 1598 C C . CYS A 1 212 ? 3.925 2.834 -25.924 1.00 56.12 212 CYS A C 1
ATOM 1600 O O . CYS A 1 212 ? 5.044 2.817 -26.431 1.00 56.12 212 CYS A O 1
ATOM 1602 N N . ARG A 1 213 ? 2.912 3.551 -26.443 1.00 52.81 213 ARG A N 1
ATOM 1603 C CA . ARG A 1 213 ? 2.927 4.250 -27.748 1.00 52.81 213 ARG A CA 1
ATOM 1604 C C . ARG A 1 213 ? 3.507 3.426 -28.913 1.00 52.81 213 ARG A C 1
ATOM 1606 O O . ARG A 1 213 ? 3.978 4.002 -29.883 1.00 52.81 213 ARG A O 1
ATOM 1613 N N . ALA A 1 214 ? 3.495 2.096 -28.818 1.00 54.62 214 ALA A N 1
ATOM 1614 C CA . ALA A 1 214 ? 4.028 1.226 -29.854 1.00 54.62 214 ALA A CA 1
ATOM 1615 C C . ALA A 1 214 ? 2.995 1.026 -30.968 1.00 54.62 214 ALA A C 1
ATOM 1617 O O . ALA A 1 214 ? 1.828 0.725 -30.698 1.00 54.62 214 ALA A O 1
ATOM 1618 N N . ASP A 1 215 ? 3.454 1.150 -32.209 1.00 43.56 215 ASP A N 1
ATOM 1619 C CA . ASP A 1 215 ? 2.701 0.814 -33.412 1.00 43.56 215 ASP A CA 1
ATOM 1620 C C . ASP A 1 215 ? 2.777 -0.710 -33.571 1.00 43.56 215 ASP A C 1
ATOM 1622 O O . ASP A 1 215 ? 3.834 -1.259 -33.880 1.00 43.56 215 ASP A O 1
ATOM 1626 N N . GLY A 1 216 ? 1.703 -1.439 -33.280 1.00 44.78 216 GLY A N 1
ATOM 1627 C CA . GLY A 1 216 ? 1.771 -2.894 -33.383 1.00 44.78 216 GLY A CA 1
ATOM 1628 C C . GLY A 1 216 ? 0.559 -3.601 -32.822 1.00 44.78 216 GLY A C 1
ATOM 1629 O O . GLY A 1 216 ? 0.576 -4.075 -31.689 1.00 44.78 216 GLY A O 1
ATOM 1630 N N . TRP A 1 217 ? -0.472 -3.701 -33.650 1.00 48.34 217 TRP A N 1
ATOM 1631 C CA . TRP A 1 217 ? -1.524 -4.690 -33.484 1.00 48.34 217 TRP A CA 1
ATOM 1632 C C . TRP A 1 217 ? -1.072 -5.958 -34.199 1.00 48.34 217 TRP A C 1
ATOM 1634 O O . TRP A 1 217 ? -0.621 -5.904 -35.340 1.00 48.34 217 TRP A O 1
ATOM 1644 N N . SER A 1 218 ? -1.173 -7.099 -33.534 1.00 38.66 218 SER A N 1
ATOM 1645 C CA . SER A 1 218 ? -1.238 -8.376 -34.235 1.00 38.66 218 SER A CA 1
ATOM 1646 C C . SER A 1 218 ? -2.665 -8.857 -34.083 1.00 38.66 218 SER A C 1
ATOM 1648 O O . SER A 1 218 ? -3.071 -9.223 -32.978 1.00 38.66 218 SER A O 1
ATOM 1650 N N . ASP A 1 219 ? -3.417 -8.831 -35.170 1.00 41.50 219 ASP A N 1
ATOM 1651 C CA . ASP A 1 219 ? -4.614 -9.641 -35.261 1.00 41.50 219 ASP A CA 1
ATOM 1652 C C . ASP A 1 219 ? -4.235 -11.124 -35.076 1.00 41.50 219 ASP A C 1
ATOM 1654 O O . ASP A 1 219 ? -3.106 -11.558 -35.335 1.00 41.50 219 ASP A O 1
ATOM 1658 N N . ALA A 1 220 ? -5.180 -11.942 -34.613 1.00 39.97 220 ALA A N 1
ATOM 1659 C CA . ALA A 1 220 ? -4.990 -13.392 -34.549 1.00 39.97 220 ALA A CA 1
ATOM 1660 C C . ALA A 1 220 ? -4.799 -14.029 -35.947 1.00 39.97 220 ALA A C 1
ATOM 1662 O O . ALA A 1 220 ? -4.509 -15.222 -36.042 1.00 39.97 220 ALA A O 1
ATOM 1663 N N . TYR A 1 221 ? -4.934 -13.238 -37.018 1.00 42.12 221 TYR A N 1
ATOM 1664 C CA . TYR A 1 221 ? -4.844 -13.675 -38.402 1.00 42.12 221 TYR A CA 1
ATOM 1665 C C . TYR A 1 221 ? -3.547 -13.307 -39.117 1.00 42.12 221 TYR A C 1
ATOM 1667 O O . TYR A 1 221 ? -3.378 -13.774 -40.231 1.00 42.12 221 TYR A O 1
ATOM 1675 N N . GLY A 1 222 ? -2.585 -12.593 -38.525 1.00 38.84 222 GLY A N 1
ATOM 1676 C CA . GLY A 1 222 ? -1.251 -12.440 -39.121 1.00 38.84 222 GLY A CA 1
ATOM 1677 C C . GLY A 1 222 ? -1.247 -11.920 -40.565 1.00 38.84 222 GLY A C 1
ATOM 1678 O O . GLY A 1 222 ? -0.331 -12.251 -41.324 1.00 38.84 222 GLY A O 1
ATOM 1679 N N . ILE A 1 223 ? -2.252 -11.137 -40.953 1.00 41.81 223 ILE A N 1
ATOM 1680 C CA . ILE A 1 223 ? -2.319 -10.490 -42.257 1.00 41.81 223 ILE A CA 1
ATOM 1681 C C . ILE A 1 223 ? -2.489 -9.006 -41.956 1.00 41.81 223 ILE A C 1
ATOM 1683 O O . ILE A 1 223 ? -3.577 -8.525 -41.671 1.00 41.81 223 ILE A O 1
ATOM 1687 N N . LEU A 1 224 ? -1.386 -8.259 -42.046 1.00 41.22 224 LEU A N 1
ATOM 1688 C CA . LEU A 1 224 ? -1.511 -6.885 -42.508 1.00 41.22 224 LEU A CA 1
ATOM 1689 C C . LEU A 1 224 ? -2.111 -7.008 -43.911 1.00 41.22 224 LEU A C 1
ATOM 1691 O O . LEU A 1 224 ? -1.379 -7.296 -44.859 1.00 41.22 224 LEU A O 1
ATOM 1695 N N . GLU A 1 225 ? -3.436 -6.910 -44.034 1.00 45.03 225 GLU A N 1
ATOM 1696 C CA . GLU A 1 225 ? -4.025 -6.629 -45.334 1.00 45.03 225 GLU A CA 1
ATOM 1697 C C . GLU A 1 225 ? -3.439 -5.270 -45.695 1.00 45.03 225 GLU A C 1
ATOM 1699 O O . GLU A 1 225 ? -3.629 -4.280 -44.983 1.00 45.03 225 GLU A O 1
ATOM 1704 N N . GLU A 1 226 ? -2.585 -5.260 -46.721 1.00 51.47 226 GLU A N 1
ATOM 1705 C CA . GLU A 1 226 ? -2.151 -4.014 -47.329 1.00 51.47 226 GLU A CA 1
ATOM 1706 C C . GLU A 1 226 ? -3.426 -3.207 -47.604 1.00 51.47 226 GLU A C 1
ATOM 1708 O O . GLU A 1 226 ? -4.382 -3.789 -48.125 1.00 51.47 226 GLU A O 1
ATOM 1713 N N . PRO A 1 227 ? -3.495 -1.926 -47.196 1.00 50.94 227 PRO A N 1
ATOM 1714 C CA . PRO A 1 227 ? -4.697 -1.129 -47.392 1.00 50.94 227 PRO A CA 1
ATOM 1715 C C . PRO A 1 227 ? -5.101 -1.223 -48.860 1.00 50.94 227 PRO A C 1
ATOM 1717 O O . PRO A 1 227 ? -4.261 -0.988 -49.734 1.00 50.94 227 PRO A O 1
ATOM 1720 N N . ASP A 1 228 ? -6.352 -1.616 -49.113 1.00 53.78 228 ASP A N 1
ATOM 1721 C CA . ASP A 1 228 ? -6.885 -1.715 -50.467 1.00 53.78 228 ASP A CA 1
ATOM 1722 C C . ASP A 1 228 ? -6.674 -0.347 -51.140 1.00 53.78 228 ASP A C 1
ATOM 1724 O O . ASP A 1 228 ? -7.178 0.664 -50.633 1.00 53.78 228 ASP A O 1
ATOM 1728 N N . PRO A 1 229 ? -5.864 -0.255 -52.212 1.00 55.94 229 PRO A N 1
ATOM 1729 C CA . PRO A 1 229 ? -5.530 1.024 -52.831 1.00 55.94 229 PRO A CA 1
ATOM 1730 C C . PRO A 1 229 ? -6.757 1.767 -53.385 1.00 55.94 229 PRO A C 1
ATOM 1732 O O . PRO A 1 229 ? -6.629 2.943 -53.731 1.00 55.94 229 PRO A O 1
ATOM 1735 N N . ASP A 1 230 ? -7.921 1.114 -53.445 1.00 59.09 230 ASP A N 1
ATOM 1736 C CA . ASP A 1 230 ? -9.180 1.702 -53.895 1.00 59.09 230 ASP A CA 1
ATOM 1737 C C . ASP A 1 230 ? -9.999 2.393 -52.775 1.00 59.09 230 ASP A C 1
ATOM 1739 O O . ASP A 1 230 ? -10.920 3.142 -53.095 1.00 59.09 230 ASP A O 1
ATOM 1743 N N . ASP A 1 231 ? -9.642 2.257 -51.488 1.00 58.62 231 ASP A N 1
ATOM 1744 C CA . ASP A 1 231 ? -10.369 2.868 -50.347 1.00 58.62 231 ASP A CA 1
ATOM 1745 C C . ASP A 1 231 ? -9.778 4.228 -49.886 1.00 58.62 231 ASP A C 1
ATOM 1747 O O . ASP A 1 231 ? -9.786 4.606 -48.708 1.00 58.62 231 ASP A O 1
ATOM 1751 N N . GLY A 1 232 ? -9.248 5.009 -50.831 1.00 56.75 232 GLY A N 1
ATOM 1752 C CA . GLY A 1 232 ? -8.873 6.409 -50.602 1.00 56.75 232 GLY A CA 1
ATOM 1753 C C . GLY A 1 232 ? -10.085 7.353 -50.676 1.00 56.75 232 GLY A C 1
ATOM 1754 O O . GLY A 1 232 ? -11.030 7.079 -51.413 1.00 56.75 232 GLY A O 1
ATOM 1755 N N . PRO A 1 233 ? -10.094 8.503 -49.970 1.00 49.53 233 PRO A N 1
ATOM 1756 C CA . PRO A 1 233 ? -11.171 9.479 -50.112 1.00 49.53 233 PRO A CA 1
ATOM 1757 C C . PRO A 1 233 ? -11.223 9.999 -51.557 1.00 49.53 233 PRO A C 1
ATOM 1759 O O . PRO A 1 233 ? -10.308 10.692 -52.010 1.00 49.53 233 PRO A O 1
ATOM 1762 N N . GLU A 1 234 ? -12.296 9.675 -52.281 1.00 51.22 234 GLU A N 1
ATOM 1763 C CA . GLU A 1 234 ? -12.560 10.211 -53.617 1.00 51.22 234 GLU A CA 1
ATOM 1764 C C . GLU A 1 234 ? -12.635 11.749 -53.545 1.00 51.22 234 GLU A C 1
ATOM 1766 O O . GLU A 1 234 ? -13.490 12.318 -52.862 1.00 51.22 234 GLU A O 1
ATOM 1771 N N . CYS A 1 235 ? -11.738 12.458 -54.242 1.00 50.56 235 CYS A N 1
ATOM 1772 C CA . CYS A 1 235 ? -11.903 13.899 -54.453 1.00 50.56 235 CYS A CA 1
ATOM 1773 C C . CYS A 1 235 ? -13.130 14.074 -55.378 1.00 50.56 235 CYS A C 1
ATOM 1775 O O . CYS A 1 235 ? -13.224 13.384 -56.393 1.00 50.56 235 CYS A O 1
ATOM 1777 N N . GLU A 1 236 ? -14.071 14.979 -55.063 1.00 54.50 236 GLU A N 1
ATOM 1778 C CA . GLU A 1 236 ? -15.366 15.145 -55.776 1.00 54.50 236 GLU A CA 1
ATOM 1779 C C . GLU A 1 236 ? -15.247 15.407 -57.301 1.00 54.50 236 GLU A C 1
ATOM 1781 O O . GLU A 1 236 ? -16.249 15.440 -58.016 1.00 54.50 236 GLU A O 1
ATOM 1786 N N . CYS A 1 237 ? -14.033 15.582 -57.830 1.00 54.12 237 CYS A N 1
ATOM 1787 C CA . CYS A 1 237 ? -13.728 15.693 -59.255 1.00 54.12 237 CYS A CA 1
ATOM 1788 C C . CYS A 1 237 ? -13.423 14.356 -59.974 1.00 54.12 237 CYS A C 1
ATOM 1790 O O . CYS A 1 237 ? -13.233 14.374 -61.190 1.00 54.12 237 CYS A O 1
ATOM 1792 N N . GLY A 1 238 ? -13.407 13.207 -59.283 1.00 51.84 238 GLY A N 1
ATOM 1793 C CA . GLY A 1 238 ? -13.257 11.877 -59.901 1.00 51.84 238 GLY A CA 1
ATOM 1794 C C . GLY A 1 238 ? -11.831 11.502 -60.338 1.00 51.84 238 GLY A C 1
ATOM 1795 O O . GLY A 1 238 ? -11.665 10.687 -61.246 1.00 51.84 238 GLY A O 1
ATOM 1796 N N . GLY A 1 239 ? -10.800 12.101 -59.733 1.00 46.62 239 GLY A N 1
ATOM 1797 C CA . GLY A 1 239 ? -9.391 11.764 -59.973 1.00 46.62 239 GLY A CA 1
ATOM 1798 C C . GLY A 1 239 ? -8.757 10.992 -58.811 1.00 46.62 239 GLY A C 1
ATOM 1799 O O . GLY A 1 239 ? -8.996 11.323 -57.652 1.00 46.62 239 GLY A O 1
ATOM 1800 N N . ILE A 1 240 ? -7.920 9.995 -59.123 1.00 49.44 240 ILE A N 1
ATOM 1801 C CA . ILE A 1 240 ? -7.122 9.239 -58.142 1.00 49.44 240 ILE A CA 1
ATOM 1802 C C . ILE A 1 240 ? -5.896 10.073 -57.737 1.00 49.44 240 ILE A C 1
ATOM 1804 O O . ILE A 1 240 ? -5.180 10.591 -58.599 1.00 49.44 240 ILE A O 1
ATOM 1808 N N . LEU A 1 241 ? -5.649 10.194 -56.430 1.00 4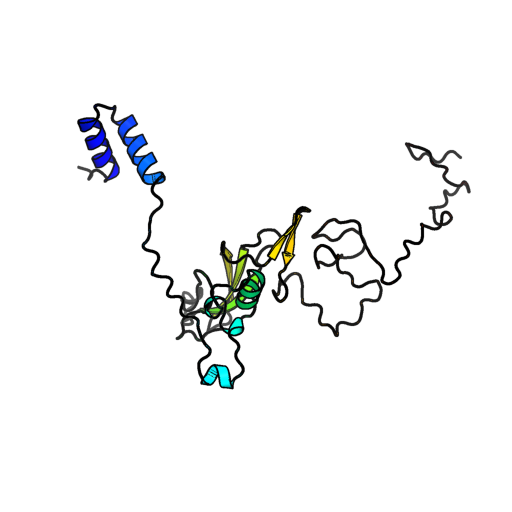8.59 241 LEU A N 1
ATOM 1809 C CA . LEU A 1 241 ? -4.466 10.853 -55.870 1.00 48.59 241 LEU A CA 1
ATOM 1810 C C . LEU A 1 241 ? -3.203 10.055 -56.230 1.00 48.59 241 LEU A C 1
ATOM 1812 O O . LEU A 1 241 ? -3.004 8.942 -55.755 1.00 48.59 241 LEU A O 1
ATOM 1816 N N . GLY A 1 242 ? -2.341 10.623 -57.071 1.00 45.12 242 GLY A N 1
ATOM 1817 C CA . GLY A 1 242 ? -1.002 10.090 -57.311 1.00 45.12 242 GLY A CA 1
ATOM 1818 C C . GLY A 1 242 ? 0.015 10.744 -56.378 1.00 45.12 242 GLY A C 1
ATOM 1819 O O . GLY A 1 242 ? 0.189 11.959 -56.433 1.00 45.12 242 GLY A O 1
ATOM 1820 N N . ASP A 1 243 ? 0.703 9.948 -55.561 1.00 46.72 243 ASP A N 1
ATOM 1821 C CA . ASP A 1 243 ? 1.869 10.388 -54.784 1.00 46.72 243 ASP A CA 1
ATOM 1822 C C . ASP A 1 243 ? 3.108 10.410 -55.704 1.00 46.72 243 ASP A C 1
ATOM 1824 O O . ASP A 1 243 ? 3.331 9.459 -56.466 1.00 46.72 243 ASP A O 1
ATOM 1828 N N . PRO A 1 244 ? 3.910 11.492 -55.702 1.00 47.19 244 PRO A N 1
ATOM 1829 C CA . PRO A 1 244 ? 5.137 11.396 -54.921 1.00 47.19 244 PRO A CA 1
ATOM 1830 C C . PRO A 1 244 ? 5.595 12.747 -54.344 1.00 47.19 244 PRO A C 1
ATOM 1832 O O . PRO A 1 244 ? 6.220 13.560 -55.028 1.00 47.19 244 PRO A O 1
ATOM 1835 N N . GLY A 1 245 ? 5.394 12.919 -53.041 1.00 50.28 245 GLY A N 1
ATOM 1836 C CA . GLY A 1 245 ? 6.202 13.794 -52.197 1.00 50.28 245 GLY A CA 1
ATOM 1837 C C . GLY A 1 245 ? 5.796 15.271 -52.173 1.00 50.28 245 GLY A C 1
ATOM 1838 O O . GLY A 1 245 ? 6.283 16.067 -52.967 1.00 50.28 245 GLY A O 1
ATOM 1839 N N . HIS A 1 246 ? 5.090 15.631 -51.096 1.00 49.19 246 HIS A N 1
ATOM 1840 C CA . HIS A 1 246 ? 4.828 16.988 -50.580 1.00 49.19 246 HIS A CA 1
ATOM 1841 C C . HIS A 1 246 ? 3.667 17.775 -51.234 1.00 49.19 246 HIS A C 1
ATOM 1843 O O . HIS A 1 246 ? 3.590 17.934 -52.445 1.00 49.19 246 HIS A O 1
ATOM 1849 N N . ASP A 1 247 ? 2.815 18.301 -50.341 1.00 46.47 247 ASP A N 1
ATOM 1850 C CA . ASP A 1 247 ? 1.633 19.168 -50.497 1.00 46.47 247 ASP A CA 1
ATOM 1851 C C . ASP A 1 247 ? 0.456 18.643 -51.346 1.00 46.47 247 ASP A C 1
ATOM 1853 O O . ASP A 1 247 ? 0.415 18.740 -52.571 1.00 46.47 247 ASP A O 1
ATOM 1857 N N . TYR A 1 248 ? -0.582 18.157 -50.649 1.00 44.94 248 TYR A N 1
ATOM 1858 C CA . TYR A 1 248 ? -1.872 17.773 -51.226 1.00 44.94 248 TYR A CA 1
ATOM 1859 C C . TYR A 1 248 ? -2.623 19.004 -51.761 1.00 44.94 248 TYR A C 1
ATOM 1861 O O . TYR A 1 248 ? -3.262 19.740 -51.007 1.00 44.94 248 TYR A O 1
ATOM 1869 N N . HIS A 1 249 ? -2.607 19.199 -53.076 1.00 49.41 249 HIS A N 1
ATOM 1870 C CA . HIS A 1 249 ? -3.542 20.082 -53.769 1.00 49.41 249 HIS A CA 1
ATOM 1871 C C . HIS A 1 249 ? -4.366 19.259 -54.765 1.00 49.41 249 HIS A C 1
ATOM 1873 O O . HIS A 1 249 ? -3.804 18.708 -55.709 1.00 49.41 249 HIS A O 1
ATOM 1879 N N . CYS A 1 250 ? -5.697 19.200 -54.597 1.00 44.81 250 CYS A N 1
ATOM 1880 C CA . CYS A 1 250 ? -6.566 18.741 -55.687 1.00 44.81 250 CYS A CA 1
ATOM 1881 C C . CYS A 1 250 ? -6.464 19.770 -56.823 1.00 44.81 250 CYS A C 1
ATOM 1883 O O . CYS A 1 250 ? -6.861 20.927 -56.668 1.00 44.81 250 CYS A O 1
ATOM 1885 N N . VAL A 1 251 ? -5.889 19.356 -57.951 1.00 52.66 251 VAL A N 1
ATOM 1886 C CA . VAL A 1 251 ? -5.948 20.106 -59.207 1.00 52.66 251 VAL A CA 1
ATOM 1887 C C . VAL A 1 251 ? -7.122 19.538 -59.995 1.00 52.66 251 VAL A C 1
ATOM 1889 O O . VAL A 1 251 ? -7.114 18.357 -60.334 1.00 52.66 251 VAL A O 1
ATOM 1892 N N . CYS A 1 252 ? -8.138 20.368 -60.226 1.00 53.06 252 CYS A N 1
ATOM 1893 C CA . CYS A 1 252 ? -9.273 20.049 -61.090 1.00 53.06 252 CYS A CA 1
ATOM 1894 C C . CYS A 1 252 ? -8.922 20.220 -62.571 1.00 53.06 252 CYS A C 1
ATOM 1896 O O . CYS A 1 252 ? -8.155 21.161 -62.892 1.00 53.06 252 CYS A O 1
#

Foldseek 3Di:
DDDDDPLQVQLVVCCVPVVDDSVVSSVVSVVVVVVDDPPPVPPPPPLPLPDQDPVCVVVVNDSLALALSVDDPPDDLLSRLLSQQNYDWDDLVDDGSHDDDDQRQPADPCVVVVDRWGWIFGGKAADDFAQQQKIKTWTATPGDRDIDIDIDGHPPRGQFDADPQGTTAGRPNGDHPQDHDPDPPNPCDPFHNQADPVRRAGDDPDAARPGRSDDDDDDPPNDPPPPDQPPDPQDPVRDRDDDDDDDDDDDD

pLDDT: mean 75.9, std 21.06, range [38.56, 98.31]

Sequence (252 aa):
MPKRNAEQKAARELQRTEGIGYQQAIRRVRDETAATPPTEPKPPAVAYVLHPTAAEATDGITAEELGVRALPADATPTQRAHAEAVWRPAGIDRPCRCSGGCDHAAPCPDRDQGCTGRLTHVDRHPGSLFVETAWWDTYQCTECDEVLECGVTLPELPWGEQREAGGILIFSGVRHPNFPEIHEDTPELPDGDGSCRSCGGYAIAGLLCDGCRADGWSDAYGILEEPDPDDGPECECGGILGDPGHDYHCVC